Protein AF-A0A812SHK9-F1 (afdb_monomer_lite)

Structure (mmCIF, N/CA/C/O backbone):
data_AF-A0A812SHK9-F1
#
_entry.id   AF-A0A812SHK9-F1
#
loop_
_atom_site.group_PDB
_atom_site.id
_atom_site.type_symbol
_atom_site.label_atom_id
_atom_site.label_alt_id
_atom_site.label_comp_id
_atom_site.label_asym_id
_atom_site.label_entity_id
_atom_site.label_seq_id
_atom_site.pdbx_PDB_ins_code
_atom_site.Cartn_x
_atom_site.Cartn_y
_atom_site.Cartn_z
_atom_site.occupancy
_atom_site.B_iso_or_equiv
_atom_site.auth_seq_id
_atom_site.auth_comp_id
_atom_site.auth_asym_id
_atom_site.auth_atom_id
_atom_site.pdbx_PDB_model_num
ATOM 1 N N . MET A 1 1 ? 2.009 29.583 -16.096 1.00 33.50 1 MET A N 1
ATOM 2 C CA . MET A 1 1 ? 0.693 29.865 -15.486 1.00 33.50 1 MET A CA 1
ATOM 3 C C . MET A 1 1 ? 0.575 28.995 -14.250 1.00 33.50 1 MET A C 1
ATOM 5 O O . MET A 1 1 ? 0.640 27.781 -14.384 1.00 33.50 1 MET A O 1
ATOM 9 N N . ALA A 1 2 ? 0.535 29.599 -13.063 1.00 32.88 2 ALA A N 1
ATOM 10 C CA . ALA A 1 2 ? 0.357 28.865 -11.816 1.00 32.88 2 ALA A CA 1
ATOM 11 C C . ALA A 1 2 ? -1.102 28.411 -11.731 1.00 32.88 2 ALA A C 1
ATOM 13 O O . ALA A 1 2 ? -2.012 29.239 -11.747 1.00 32.88 2 ALA A O 1
ATOM 14 N N . VAL A 1 3 ? -1.324 27.101 -11.703 1.00 34.81 3 VAL A N 1
ATOM 15 C CA . VAL A 1 3 ? -2.646 26.544 -11.429 1.00 34.81 3 VAL A CA 1
ATOM 16 C C . VAL A 1 3 ? -2.820 26.643 -9.917 1.00 34.81 3 VAL A C 1
ATOM 18 O O . VAL A 1 3 ? -2.155 25.926 -9.174 1.00 34.81 3 VAL A O 1
ATOM 21 N N . ASN A 1 4 ? -3.634 27.592 -9.454 1.00 34.94 4 ASN A N 1
ATOM 22 C CA . ASN A 1 4 ? -4.005 27.669 -8.044 1.00 34.94 4 ASN A CA 1
ATOM 23 C C . ASN A 1 4 ? -4.746 26.377 -7.689 1.00 34.94 4 ASN A C 1
ATOM 25 O O . ASN A 1 4 ? -5.854 26.143 -8.173 1.00 34.94 4 ASN A O 1
ATOM 29 N N . ALA A 1 5 ? -4.112 25.528 -6.880 1.00 39.28 5 ALA A N 1
ATOM 30 C CA . ALA A 1 5 ? -4.755 24.349 -6.329 1.00 39.28 5 ALA A CA 1
ATOM 31 C C . ALA A 1 5 ? -5.960 24.806 -5.488 1.00 39.28 5 ALA A C 1
ATOM 33 O O . ALA A 1 5 ? -5.789 25.672 -4.622 1.00 39.28 5 ALA A O 1
ATOM 34 N N . PRO A 1 6 ? -7.170 24.268 -5.714 1.00 39.03 6 PRO A N 1
ATOM 35 C CA . PRO A 1 6 ? -8.284 24.525 -4.820 1.00 39.03 6 PRO A CA 1
ATOM 36 C C . PRO A 1 6 ? -7.893 23.999 -3.438 1.00 39.03 6 PRO A C 1
ATOM 38 O O . PRO A 1 6 ? -7.514 22.835 -3.305 1.00 39.03 6 PRO A O 1
ATOM 41 N N . THR A 1 7 ? -7.975 24.836 -2.406 1.00 41.84 7 THR A N 1
ATOM 42 C CA . THR A 1 7 ? -7.932 24.378 -1.015 1.00 41.84 7 THR A CA 1
ATOM 43 C C . THR A 1 7 ? -9.167 23.520 -0.776 1.00 41.84 7 THR A C 1
ATOM 45 O O . THR A 1 7 ? -10.251 24.037 -0.508 1.00 41.84 7 THR A O 1
ATOM 48 N N . ALA A 1 8 ? -9.016 22.211 -0.972 1.00 43.47 8 ALA A N 1
ATOM 49 C CA . ALA A 1 8 ? -10.062 21.243 -0.704 1.00 43.47 8 ALA A CA 1
ATOM 50 C C . ALA A 1 8 ? -10.384 21.238 0.805 1.00 43.47 8 ALA A C 1
ATOM 52 O O . ALA A 1 8 ? -9.467 21.371 1.620 1.00 43.47 8 ALA A O 1
ATOM 53 N N . PRO A 1 9 ? -11.662 21.095 1.199 1.00 39.94 9 PRO A N 1
ATOM 54 C CA . PRO A 1 9 ? -12.036 20.976 2.604 1.00 39.94 9 PRO A CA 1
ATOM 55 C C . PRO A 1 9 ? -11.353 19.757 3.239 1.00 39.94 9 PRO A C 1
ATOM 57 O O . PRO A 1 9 ? -11.133 18.759 2.553 1.00 39.94 9 PRO A O 1
ATOM 60 N N . ASN A 1 10 ? -11.106 19.812 4.553 1.00 46.59 10 ASN A N 1
ATOM 61 C CA . ASN A 1 10 ? -10.620 18.720 5.419 1.00 46.59 10 ASN A CA 1
ATOM 62 C C . ASN A 1 10 ? -11.612 17.530 5.521 1.00 46.59 10 ASN A C 1
ATOM 64 O O . ASN A 1 10 ? -11.881 17.026 6.611 1.00 46.59 10 ASN A O 1
ATOM 68 N N . ALA A 1 11 ? -12.231 17.111 4.417 1.00 45.75 11 ALA A N 1
ATOM 69 C CA . ALA A 1 11 ? -13.031 15.898 4.373 1.00 45.75 11 ALA A CA 1
ATOM 70 C C . ALA A 1 11 ? -12.115 14.681 4.606 1.00 45.75 11 ALA A C 1
ATOM 72 O O . ALA A 1 11 ? -10.962 14.703 4.164 1.00 45.75 11 ALA A O 1
ATOM 73 N N . PRO A 1 12 ? -12.601 13.618 5.274 1.00 54.03 12 PRO A N 1
ATOM 74 C CA . PRO A 1 12 ? -11.851 12.375 5.391 1.00 54.03 12 PRO A CA 1
ATOM 75 C C . PRO A 1 12 ? -11.400 11.913 4.005 1.00 54.03 12 PRO A C 1
ATOM 77 O O . PRO A 1 12 ? -12.207 11.842 3.079 1.00 54.03 12 PRO A O 1
ATOM 80 N N . VAL A 1 13 ? -10.109 11.612 3.864 1.00 69.25 13 VAL A N 1
ATOM 81 C CA . VAL A 1 13 ? -9.536 11.125 2.602 1.00 69.25 13 VAL A CA 1
ATOM 82 C C . VAL A 1 13 ? -10.246 9.844 2.158 1.00 69.25 13 VAL A C 1
ATOM 84 O O . VAL A 1 13 ? -10.622 9.707 0.995 1.00 69.25 13 VAL A O 1
ATOM 87 N N . PHE A 1 14 ? -10.490 8.946 3.113 1.00 75.38 14 PHE A N 1
ATOM 88 C CA . PHE A 1 14 ? -11.236 7.711 2.930 1.00 75.38 14 PHE A CA 1
ATOM 89 C C . PHE A 1 14 ? -12.456 7.705 3.851 1.00 75.38 14 PHE A C 1
ATOM 91 O O . PHE A 1 14 ? -12.348 7.978 5.050 1.00 75.38 14 PHE A O 1
ATOM 98 N N . LEU A 1 15 ? -13.619 7.380 3.284 1.00 84.06 15 LEU A N 1
ATOM 99 C CA . LEU A 1 15 ? -14.813 7.049 4.060 1.00 84.06 15 LEU A CA 1
ATOM 100 C C . LEU A 1 15 ? -14.613 5.704 4.760 1.00 84.06 15 LEU A C 1
ATOM 102 O O . LEU A 1 15 ? -13.869 4.858 4.275 1.00 84.06 15 LEU A O 1
ATOM 106 N N . ASP A 1 16 ? -15.324 5.466 5.860 1.00 89.19 16 ASP A N 1
ATOM 107 C CA . ASP A 1 16 ? -15.221 4.202 6.600 1.00 89.19 16 ASP A CA 1
ATOM 108 C C . ASP A 1 16 ? -15.556 2.984 5.728 1.00 89.19 16 ASP A C 1
ATOM 110 O O . ASP A 1 16 ? -14.915 1.950 5.878 1.00 89.19 16 ASP A O 1
ATOM 114 N N . SER A 1 17 ? -16.491 3.115 4.782 1.00 87.56 17 SER A N 1
ATOM 115 C CA . SER A 1 17 ? -16.791 2.076 3.789 1.00 87.56 17 SER A CA 1
ATOM 116 C C . SER A 1 17 ? -15.615 1.804 2.848 1.00 87.56 17 SER A C 1
ATOM 118 O O . SER A 1 17 ? -15.271 0.649 2.639 1.00 87.56 17 SER A O 1
ATOM 120 N N . ALA A 1 18 ? -14.953 2.851 2.350 1.00 84.44 18 ALA A N 1
ATOM 121 C CA . ALA A 1 18 ? -13.781 2.721 1.483 1.00 84.44 18 ALA A CA 1
ATOM 122 C C . ALA A 1 18 ? -12.562 2.164 2.239 1.00 84.44 18 ALA A C 1
ATOM 124 O O . ALA A 1 18 ? -11.769 1.411 1.685 1.00 84.44 18 ALA A O 1
ATOM 125 N N . ILE A 1 19 ? -12.410 2.507 3.525 1.00 89.88 19 ILE A N 1
ATOM 126 C CA . ILE A 1 19 ? -11.400 1.885 4.391 1.00 89.88 19 ILE A CA 1
ATOM 127 C C . ILE A 1 19 ? -11.721 0.404 4.575 1.00 89.88 19 ILE A C 1
ATOM 129 O O . ILE A 1 19 ? -10.813 -0.417 4.506 1.00 89.88 19 ILE A O 1
ATOM 133 N N . PHE A 1 20 ? -12.986 0.069 4.845 1.00 92.75 20 PHE A N 1
ATOM 134 C CA . PHE A 1 20 ? -13.409 -1.310 5.050 1.00 92.75 20 PHE A CA 1
ATOM 135 C C . PHE A 1 20 ? -13.113 -2.168 3.825 1.00 92.75 20 PHE A C 1
ATOM 137 O O . PHE A 1 20 ? -12.327 -3.097 3.954 1.00 92.75 20 PHE A O 1
ATOM 144 N N . GLU A 1 21 ? -13.677 -1.812 2.671 1.00 88.75 21 GLU A N 1
ATOM 145 C CA . GLU A 1 21 ? -13.541 -2.565 1.421 1.00 88.75 21 GLU A CA 1
ATOM 146 C C . GLU A 1 21 ? -12.053 -2.756 1.058 1.00 88.75 21 GLU A C 1
ATOM 148 O O . GLU A 1 21 ? -11.587 -3.873 0.827 1.00 88.75 21 GLU A O 1
ATOM 153 N N . ARG A 1 22 ? -11.241 -1.695 1.162 1.00 89.81 22 ARG A N 1
ATOM 154 C CA . ARG A 1 22 ? -9.824 -1.789 0.801 1.00 89.81 22 ARG A CA 1
ATOM 155 C C . ARG A 1 22 ? -9.038 -2.688 1.748 1.00 89.81 22 ARG A C 1
ATOM 157 O O . ARG A 1 22 ? -8.195 -3.476 1.319 1.00 89.81 22 ARG A O 1
ATOM 164 N N . LEU A 1 23 ? -9.257 -2.533 3.051 1.00 93.88 23 LEU A N 1
ATOM 165 C CA . LEU A 1 23 ? -8.499 -3.261 4.062 1.00 93.88 23 LEU A CA 1
ATOM 166 C C . LEU A 1 23 ? -8.989 -4.698 4.250 1.00 93.88 23 LEU A C 1
ATOM 168 O O . LEU A 1 23 ? -8.163 -5.544 4.589 1.00 93.88 23 LEU A O 1
ATOM 172 N N . GLU A 1 24 ? -10.277 -4.992 4.048 1.00 94.00 24 GLU A N 1
ATOM 173 C CA . GLU A 1 24 ? -10.759 -6.377 4.036 1.00 94.00 24 GLU A CA 1
ATOM 174 C C . GLU A 1 24 ? -10.119 -7.137 2.883 1.00 94.00 24 GLU A C 1
ATOM 176 O O . GLU A 1 24 ? -9.564 -8.214 3.098 1.00 94.00 24 GLU A O 1
ATOM 181 N N . HIS A 1 25 ? -10.068 -6.525 1.698 1.00 90.06 25 HIS A N 1
ATOM 182 C CA . HIS A 1 25 ? -9.505 -7.171 0.531 1.00 90.06 25 HIS A CA 1
ATOM 183 C C . HIS A 1 25 ? -7.997 -7.411 0.723 1.00 90.06 25 HIS A C 1
ATOM 185 O O . HIS A 1 25 ? -7.491 -8.525 0.540 1.00 90.06 25 HIS A O 1
ATOM 191 N N . PHE A 1 26 ? -7.269 -6.406 1.215 1.00 93.50 26 PHE A N 1
ATOM 192 C CA . PHE A 1 26 ? -5.860 -6.578 1.557 1.00 93.50 26 PHE A CA 1
ATOM 193 C C . PHE A 1 26 ? -5.623 -7.624 2.645 1.00 93.50 26 PHE A C 1
ATOM 195 O O . PHE A 1 26 ? -4.638 -8.352 2.571 1.00 93.50 26 PHE A O 1
ATOM 202 N N . LYS A 1 27 ? -6.485 -7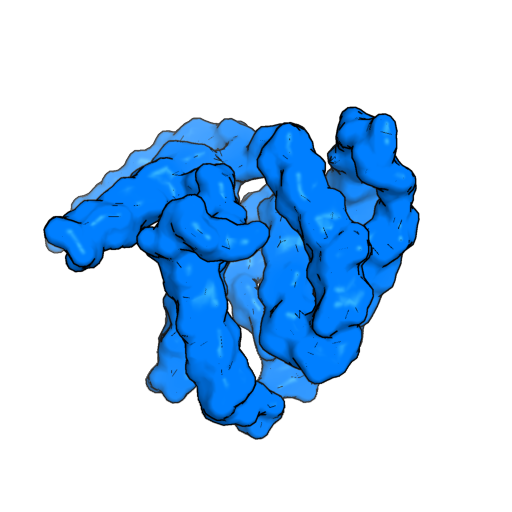.718 3.656 1.00 95.06 27 LYS A N 1
ATOM 203 C CA . LYS A 1 27 ? -6.335 -8.696 4.735 1.00 95.06 27 LYS A CA 1
ATOM 204 C C . LYS A 1 27 ? -6.604 -10.121 4.256 1.00 95.06 27 LYS A C 1
ATOM 206 O O . LYS A 1 27 ? -5.792 -11.005 4.528 1.00 95.06 27 LYS A O 1
ATOM 211 N N . ASP A 1 28 ? -7.745 -10.335 3.611 1.00 91.94 28 ASP A N 1
ATOM 212 C CA . ASP A 1 28 ? -8.296 -11.668 3.371 1.00 91.94 28 ASP A CA 1
ATOM 213 C C . ASP A 1 28 ? -7.723 -12.302 2.092 1.00 91.94 28 ASP A C 1
ATOM 215 O O . ASP A 1 28 ? -7.593 -13.524 2.022 1.00 91.94 28 ASP A O 1
ATOM 219 N N . VAL A 1 29 ? -7.302 -11.485 1.118 1.00 89.50 29 VAL A N 1
ATOM 220 C CA . VAL A 1 29 ? -6.716 -11.948 -0.154 1.00 89.50 29 VAL A CA 1
ATOM 221 C C . VAL A 1 29 ? -5.285 -11.446 -0.326 1.00 89.50 29 VAL A C 1
ATOM 223 O O . VAL A 1 29 ? -4.378 -12.243 -0.570 1.00 89.50 29 VAL A O 1
ATOM 226 N N . GLY A 1 30 ? -5.056 -10.140 -0.157 1.00 86.44 30 GLY A N 1
ATOM 227 C CA . GLY A 1 30 ? -3.777 -9.502 -0.477 1.00 86.44 30 GLY A CA 1
ATOM 228 C C . GLY A 1 30 ? -2.591 -10.050 0.322 1.00 86.44 30 GLY A C 1
ATOM 229 O O . GLY A 1 30 ? -1.609 -10.514 -0.258 1.00 86.44 30 GLY A O 1
ATOM 230 N N . VAL A 1 31 ? -2.665 -10.038 1.655 1.00 90.56 31 VAL A N 1
ATOM 231 C CA . VAL A 1 31 ? -1.598 -10.523 2.546 1.00 90.56 31 VAL A CA 1
ATOM 232 C C . VAL A 1 31 ? -1.267 -11.998 2.270 1.00 90.56 31 VAL A C 1
ATOM 234 O O . VAL A 1 31 ? -0.084 -12.293 2.087 1.00 90.56 31 VAL A O 1
ATOM 237 N N . PRO A 1 32 ? -2.244 -12.928 2.182 1.00 91.06 32 PRO A N 1
ATOM 238 C CA . PRO A 1 32 ? -1.965 -14.309 1.788 1.00 91.06 32 PRO A CA 1
ATOM 239 C C . PRO A 1 32 ? -1.334 -14.447 0.395 1.00 91.06 32 PRO A C 1
ATOM 241 O O . PRO A 1 32 ? -0.391 -15.222 0.229 1.00 91.06 32 PRO A O 1
ATOM 244 N N . ALA A 1 33 ? -1.826 -13.701 -0.598 1.00 87.56 33 ALA A N 1
ATOM 245 C CA . ALA A 1 33 ? -1.398 -13.831 -1.992 1.00 87.56 33 ALA A CA 1
ATOM 246 C C . ALA A 1 33 ? -0.016 -13.219 -2.271 1.00 87.56 33 ALA A C 1
ATOM 248 O O . ALA A 1 33 ? 0.679 -13.651 -3.189 1.00 87.56 33 ALA A O 1
ATOM 249 N N . THR A 1 34 ? 0.407 -12.232 -1.477 1.00 87.56 34 THR A N 1
ATOM 250 C CA . THR A 1 34 ? 1.623 -11.449 -1.744 1.00 87.56 34 THR A CA 1
ATOM 251 C C . THR A 1 34 ? 2.817 -11.848 -0.883 1.00 87.56 34 THR A C 1
ATOM 253 O O . THR A 1 34 ? 3.850 -11.194 -0.939 1.00 87.56 34 THR A O 1
ATOM 256 N N . LEU A 1 35 ? 2.763 -12.949 -0.122 1.00 85.00 35 LEU A N 1
ATOM 257 C CA . LEU A 1 35 ? 3.853 -13.326 0.794 1.00 85.00 35 LEU A CA 1
ATOM 258 C C . LEU A 1 35 ? 5.250 -13.341 0.141 1.00 85.00 35 LEU A C 1
ATOM 260 O O . LEU A 1 35 ? 6.211 -12.951 0.800 1.00 85.00 35 LEU A O 1
ATOM 264 N N . GLN A 1 36 ? 5.347 -13.728 -1.135 1.00 85.94 36 GLN A N 1
ATOM 265 C CA . GLN A 1 36 ? 6.593 -13.758 -1.921 1.00 85.94 36 GLN A CA 1
ATOM 266 C C . GLN A 1 36 ? 6.675 -12.663 -3.003 1.00 85.94 36 GLN A C 1
ATOM 268 O O . GLN A 1 36 ? 7.628 -12.630 -3.778 1.00 85.94 36 GLN A O 1
ATOM 273 N N . ASP A 1 37 ? 5.685 -11.773 -3.076 1.00 88.62 37 ASP A N 1
ATOM 274 C CA . ASP A 1 37 ? 5.623 -10.674 -4.039 1.00 88.62 37 ASP A CA 1
ATOM 275 C C . ASP A 1 37 ? 6.049 -9.364 -3.367 1.00 88.62 37 ASP A C 1
ATOM 277 O O . ASP A 1 37 ? 5.254 -8.693 -2.714 1.00 88.62 37 ASP A O 1
ATOM 281 N N . LEU A 1 38 ? 7.318 -8.981 -3.523 1.00 88.50 38 LEU A N 1
ATOM 282 C CA . LEU A 1 38 ? 7.848 -7.763 -2.903 1.00 88.50 38 LEU A CA 1
ATOM 283 C C . LEU A 1 38 ? 7.087 -6.495 -3.329 1.00 88.50 38 LEU A C 1
ATOM 285 O O . LEU A 1 38 ? 6.911 -5.595 -2.506 1.00 88.50 38 LEU A O 1
ATOM 289 N N . ILE A 1 39 ? 6.602 -6.437 -4.573 1.00 90.25 39 ILE A N 1
ATOM 290 C CA . ILE A 1 39 ? 5.865 -5.283 -5.105 1.00 90.25 39 ILE A CA 1
ATOM 291 C C . ILE A 1 39 ? 4.467 -5.226 -4.487 1.00 90.25 39 ILE A C 1
ATOM 293 O O . ILE A 1 39 ? 4.056 -4.188 -3.957 1.00 90.25 39 ILE A O 1
ATOM 297 N N . GLY A 1 40 ? 3.752 -6.353 -4.503 1.00 90.81 40 GLY A N 1
ATOM 298 C CA . GLY A 1 40 ? 2.441 -6.479 -3.869 1.00 90.81 40 GLY A CA 1
ATOM 299 C C . GLY A 1 40 ? 2.491 -6.135 -2.380 1.00 90.81 40 GLY A C 1
ATOM 300 O O . GLY A 1 40 ? 1.683 -5.349 -1.893 1.00 90.81 40 GLY A O 1
ATOM 301 N N . ARG A 1 41 ? 3.507 -6.618 -1.659 1.00 92.56 41 ARG A N 1
ATOM 302 C CA . ARG A 1 41 ? 3.694 -6.313 -0.232 1.00 92.56 41 ARG A CA 1
ATOM 303 C C . ARG A 1 41 ? 3.889 -4.820 0.033 1.00 92.56 41 ARG A C 1
ATOM 305 O O . ARG A 1 41 ? 3.250 -4.277 0.933 1.00 92.56 41 ARG A O 1
ATOM 312 N N . ALA A 1 42 ? 4.759 -4.159 -0.733 1.00 91.19 42 ALA A N 1
ATOM 313 C CA . ALA A 1 42 ? 5.038 -2.734 -0.565 1.00 91.19 42 ALA A CA 1
ATOM 314 C C . ALA A 1 42 ? 3.797 -1.870 -0.842 1.00 91.19 42 ALA A C 1
ATOM 316 O O . ALA A 1 42 ? 3.490 -0.958 -0.073 1.00 91.19 42 ALA A O 1
ATOM 317 N N . THR A 1 43 ? 3.055 -2.188 -1.905 1.00 90.81 43 THR A N 1
ATOM 318 C CA . THR A 1 43 ? 1.843 -1.446 -2.285 1.00 90.81 43 THR A CA 1
ATOM 319 C C . THR A 1 43 ? 0.670 -1.687 -1.338 1.00 90.81 43 THR A C 1
ATOM 321 O O . THR A 1 43 ? -0.044 -0.737 -1.013 1.00 90.81 43 THR A O 1
ATOM 324 N N . ILE A 1 44 ? 0.507 -2.906 -0.811 1.00 93.69 44 ILE A N 1
ATOM 325 C CA . ILE A 1 44 ? -0.459 -3.177 0.263 1.00 93.69 44 ILE A CA 1
ATOM 326 C C . ILE A 1 44 ? -0.091 -2.376 1.512 1.00 93.69 44 ILE A C 1
ATOM 328 O O . ILE A 1 44 ? -0.955 -1.700 2.062 1.00 93.69 44 ILE A O 1
ATOM 332 N N . ALA A 1 45 ? 1.175 -2.392 1.942 1.00 93.75 45 ALA A N 1
ATOM 333 C CA . ALA A 1 45 ? 1.596 -1.657 3.133 1.00 93.75 45 ALA A CA 1
ATOM 334 C C . ALA A 1 45 ? 1.353 -0.141 3.002 1.00 93.75 45 ALA A C 1
ATOM 336 O O . ALA A 1 45 ? 0.766 0.466 3.902 1.00 93.75 45 ALA A O 1
ATOM 337 N N . ASP A 1 46 ? 1.726 0.465 1.869 1.00 90.81 46 ASP A N 1
ATOM 338 C CA . ASP A 1 46 ? 1.465 1.887 1.625 1.00 90.81 46 ASP A CA 1
ATOM 339 C C . ASP A 1 46 ? -0.036 2.195 1.572 1.00 90.81 46 ASP A C 1
ATOM 341 O O . ASP A 1 46 ? -0.510 3.095 2.271 1.00 90.81 46 ASP A O 1
ATOM 345 N N . GLY A 1 47 ? -0.806 1.407 0.813 1.00 90.44 47 GLY A N 1
ATOM 346 C CA . GLY A 1 47 ? -2.252 1.576 0.698 1.00 90.44 47 GLY A CA 1
ATOM 347 C C . GLY A 1 47 ? -2.963 1.436 2.046 1.00 90.44 47 GLY A C 1
ATOM 348 O O . GLY A 1 47 ? -3.826 2.249 2.374 1.00 90.44 47 GLY A O 1
ATOM 349 N N . THR A 1 48 ? -2.560 0.459 2.864 1.00 93.50 48 THR A N 1
ATOM 350 C CA . THR A 1 48 ? -3.058 0.275 4.232 1.00 93.50 48 THR A CA 1
ATOM 351 C C . THR A 1 48 ? -2.809 1.509 5.083 1.00 93.50 48 THR A C 1
ATOM 353 O O . THR A 1 48 ? -3.720 1.991 5.756 1.00 93.50 48 THR A O 1
ATOM 356 N N . CYS A 1 49 ? -1.593 2.047 5.047 1.00 92.25 49 CYS A N 1
ATOM 357 C CA . CYS A 1 49 ? -1.238 3.184 5.878 1.00 92.25 49 CYS A CA 1
ATOM 358 C C . CYS A 1 49 ? -1.914 4.473 5.427 1.00 92.25 49 CYS A C 1
ATOM 360 O O . CYS A 1 49 ? -2.463 5.193 6.259 1.00 92.25 49 CYS A O 1
ATOM 362 N N . ARG A 1 50 ? -1.985 4.729 4.120 1.00 87.62 50 ARG A N 1
ATOM 363 C CA . ARG A 1 50 ? -2.704 5.887 3.574 1.00 87.62 50 ARG A CA 1
ATOM 364 C C . ARG A 1 50 ? -4.214 5.827 3.809 1.00 87.62 50 ARG A C 1
ATOM 366 O O . ARG A 1 50 ? -4.840 6.880 3.888 1.00 87.62 50 ARG A O 1
ATOM 373 N N . ALA A 1 51 ? -4.792 4.635 3.971 1.00 88.62 51 ALA A N 1
ATOM 374 C CA . ALA A 1 51 ? -6.210 4.482 4.296 1.00 88.62 51 ALA A CA 1
ATOM 375 C C . ALA A 1 51 ? -6.562 4.947 5.723 1.00 88.62 51 ALA A C 1
ATOM 377 O O . ALA A 1 51 ? -7.681 5.396 5.967 1.00 88.62 51 ALA A O 1
ATOM 378 N N . VAL A 1 52 ? -5.630 4.842 6.678 1.00 90.25 52 VAL A N 1
ATOM 379 C CA . VAL A 1 52 ? -5.913 5.035 8.118 1.00 90.25 52 VAL A CA 1
ATOM 380 C C . VAL A 1 52 ? -5.128 6.163 8.779 1.00 90.25 52 VAL A C 1
ATOM 382 O O . VAL A 1 52 ? -5.476 6.584 9.882 1.00 90.25 52 VAL A O 1
ATOM 385 N N . VAL A 1 53 ? -4.091 6.673 8.119 1.00 87.94 53 VAL A N 1
ATOM 386 C CA . VAL A 1 53 ? -3.255 7.775 8.595 1.00 87.94 53 VAL A CA 1
ATOM 387 C C . VAL A 1 53 ? -3.601 9.040 7.8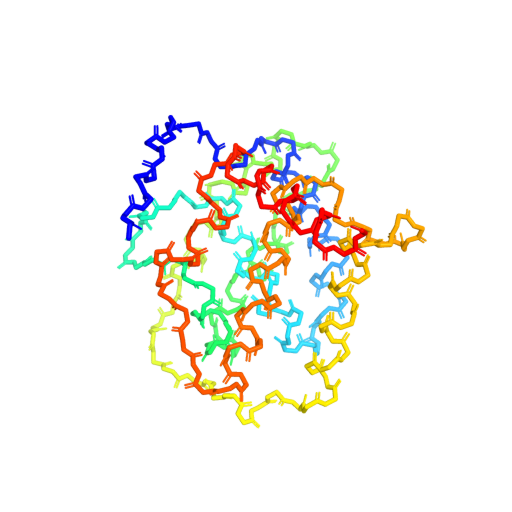19 1.00 87.94 53 VAL A C 1
ATOM 389 O O . VAL A 1 53 ? -3.615 9.056 6.591 1.00 87.94 53 VAL A O 1
ATOM 392 N N . SER A 1 54 ? -3.859 10.131 8.539 1.00 79.88 54 SER A N 1
ATOM 393 C CA . SER A 1 54 ? -4.143 11.419 7.900 1.00 79.88 54 SER A CA 1
ATOM 394 C C . SER A 1 54 ? -2.882 11.990 7.231 1.00 79.88 54 SER A C 1
ATOM 396 O O . SER A 1 54 ? -1.798 11.902 7.820 1.00 79.88 54 SER A O 1
ATOM 398 N N . PRO A 1 55 ? -2.985 12.621 6.048 1.00 75.00 55 PRO A N 1
ATOM 399 C CA . PRO A 1 55 ? -1.844 13.263 5.401 1.00 75.00 55 PRO A CA 1
ATOM 400 C C . PRO A 1 55 ? -1.128 14.251 6.333 1.00 75.00 55 PRO A C 1
ATOM 402 O O . PRO A 1 55 ? -1.767 15.052 7.012 1.00 75.00 55 PRO A O 1
ATOM 405 N N . GLY A 1 56 ? 0.204 14.182 6.382 1.00 74.50 56 GLY A N 1
ATOM 406 C CA . GLY A 1 56 ? 1.031 15.044 7.237 1.00 74.50 56 GLY A CA 1
ATOM 407 C C . GLY A 1 56 ? 1.008 14.704 8.733 1.00 74.50 56 GLY A C 1
ATOM 408 O O . GLY A 1 56 ? 1.664 15.395 9.508 1.00 74.50 56 GLY A O 1
ATOM 409 N N . SER A 1 57 ? 0.286 13.658 9.149 1.00 77.75 57 SER A N 1
ATOM 410 C CA . SER A 1 57 ? 0.341 13.157 10.524 1.00 77.75 57 SER A CA 1
ATOM 411 C C . SER A 1 57 ? 1.485 12.160 10.725 1.00 77.75 57 SER A C 1
ATOM 413 O O . SER A 1 57 ? 1.922 11.498 9.785 1.00 77.75 57 SER A O 1
ATOM 415 N N . GLY A 1 58 ? 1.949 12.050 11.972 1.00 82.12 58 GLY A N 1
ATOM 416 C CA . GLY A 1 58 ? 3.018 11.137 12.368 1.00 82.12 58 GLY A CA 1
ATOM 417 C C . GLY A 1 58 ? 4.432 11.723 12.279 1.00 82.12 58 GLY A C 1
ATOM 418 O O . GLY A 1 58 ? 4.613 12.893 11.946 1.00 82.12 58 GLY A O 1
ATOM 419 N N . PRO A 1 59 ? 5.449 10.922 12.632 1.00 83.00 59 PRO A N 1
ATOM 420 C CA . PRO A 1 59 ? 6.847 11.354 12.686 1.00 83.00 59 PRO A CA 1
ATOM 421 C C . PRO A 1 59 ? 7.482 11.614 11.310 1.00 83.00 59 PRO A C 1
ATOM 423 O O . PRO A 1 59 ? 8.531 12.251 11.235 1.00 83.00 59 PRO A O 1
ATOM 426 N N . PHE A 1 60 ? 6.880 11.121 10.227 1.00 78.69 60 PHE A N 1
ATOM 427 C CA . PHE A 1 60 ? 7.308 11.355 8.846 1.00 78.69 60 PHE A CA 1
ATOM 428 C C . PHE A 1 60 ? 6.125 11.174 7.889 1.00 78.69 60 PHE A C 1
ATOM 430 O O . PHE A 1 60 ? 5.127 10.542 8.228 1.00 78.69 60 PHE A O 1
ATOM 437 N N . GLY A 1 61 ? 6.226 11.756 6.693 1.00 75.56 61 GLY A N 1
ATOM 438 C CA . GLY A 1 61 ? 5.171 11.672 5.685 1.00 75.56 61 GLY A CA 1
ATOM 439 C C . GLY A 1 61 ? 5.134 10.313 4.989 1.00 75.56 61 GLY A C 1
ATOM 440 O O . GLY A 1 61 ? 6.176 9.772 4.646 1.00 75.56 61 GLY A O 1
ATOM 441 N N . LEU A 1 62 ? 3.928 9.803 4.732 1.00 79.88 62 LEU A N 1
ATOM 442 C CA . LEU A 1 62 ? 3.708 8.604 3.921 1.00 79.88 62 LEU A CA 1
ATOM 443 C C . LEU A 1 62 ? 3.713 8.984 2.432 1.00 79.88 62 LEU A C 1
ATOM 445 O O . LEU A 1 62 ? 2.683 9.345 1.861 1.00 79.88 62 LEU A O 1
ATOM 449 N N . ASP A 1 63 ? 4.884 8.962 1.800 1.00 73.25 63 ASP A N 1
ATOM 450 C CA . ASP A 1 63 ? 5.100 9.453 0.432 1.00 73.25 63 ASP A CA 1
ATOM 451 C C . ASP A 1 63 ? 5.043 8.364 -0.656 1.00 73.25 63 ASP A C 1
ATOM 453 O O . ASP A 1 63 ? 5.302 8.660 -1.817 1.00 73.25 63 ASP A O 1
ATOM 457 N N . GLY A 1 64 ? 4.673 7.127 -0.311 1.00 77.00 64 GLY A N 1
ATOM 458 C CA . GLY A 1 64 ? 4.637 5.985 -1.233 1.00 77.00 64 GLY A CA 1
ATOM 459 C C . GLY A 1 64 ? 5.998 5.315 -1.419 1.00 77.00 64 GLY A C 1
ATOM 460 O O . GLY A 1 64 ? 6.082 4.088 -1.466 1.00 77.00 64 GLY A O 1
ATOM 461 N N . TYR A 1 65 ? 7.075 6.101 -1.428 1.00 82.06 65 TYR A N 1
ATOM 462 C CA . TYR A 1 65 ? 8.436 5.603 -1.606 1.00 82.06 65 TYR A CA 1
ATOM 463 C C . TYR A 1 65 ? 8.972 4.893 -0.364 1.00 82.06 65 TYR A C 1
ATOM 465 O O . TYR A 1 65 ? 9.753 3.955 -0.494 1.00 82.06 65 TYR A O 1
ATOM 473 N N . ASP A 1 66 ? 8.533 5.287 0.835 1.00 82.81 66 ASP A N 1
ATOM 474 C CA . ASP A 1 66 ? 9.011 4.665 2.073 1.00 82.81 66 ASP A CA 1
ATOM 475 C C . ASP A 1 66 ? 8.812 3.134 2.068 1.00 82.81 66 ASP A C 1
ATOM 477 O O . ASP A 1 66 ? 9.771 2.406 2.286 1.00 82.81 66 ASP A O 1
ATOM 481 N N . TYR A 1 67 ? 7.630 2.598 1.753 1.00 88.06 67 TYR A N 1
ATOM 482 C CA . TYR A 1 67 ? 7.439 1.133 1.716 1.00 88.06 67 TYR A CA 1
ATOM 483 C C . TYR A 1 67 ? 8.041 0.475 0.479 1.00 88.06 67 TYR A C 1
ATOM 485 O O . TYR A 1 67 ? 8.482 -0.673 0.538 1.00 88.06 67 TYR A O 1
ATOM 493 N N . TRP A 1 68 ? 8.087 1.217 -0.625 1.00 86.94 68 TRP A N 1
ATOM 494 C CA . TRP A 1 68 ? 8.694 0.780 -1.873 1.00 86.94 68 TRP A CA 1
ATOM 495 C C . TRP A 1 68 ? 10.212 0.553 -1.742 1.00 86.94 68 TRP A C 1
ATOM 497 O O . TRP A 1 68 ? 10.722 -0.421 -2.294 1.00 86.94 68 TRP A O 1
ATOM 507 N N . HIS A 1 69 ? 10.918 1.376 -0.954 1.00 84.69 69 HIS A N 1
ATOM 508 C CA . HIS A 1 69 ? 12.376 1.311 -0.732 1.00 84.69 69 HIS A CA 1
ATOM 509 C C . HIS A 1 69 ? 12.800 0.706 0.623 1.00 84.69 69 HIS A C 1
ATOM 511 O O . HIS A 1 69 ? 13.990 0.593 0.913 1.00 84.69 69 HIS A O 1
ATOM 517 N N . HIS A 1 70 ? 11.860 0.286 1.475 1.00 81.44 70 HIS A N 1
ATOM 518 C CA . HIS A 1 70 ? 12.170 -0.245 2.815 1.00 81.44 70 HIS A CA 1
ATOM 519 C C . HIS A 1 70 ? 11.389 -1.531 3.141 1.00 81.44 70 HIS A C 1
ATOM 521 O O . HIS A 1 70 ? 10.741 -1.673 4.183 1.00 81.44 70 HIS A O 1
ATOM 527 N N . ASN A 1 71 ? 11.459 -2.485 2.218 1.00 80.62 71 ASN A N 1
ATOM 528 C CA . ASN A 1 71 ? 10.939 -3.848 2.337 1.00 80.62 71 ASN A CA 1
ATOM 529 C C . ASN A 1 71 ? 12.126 -4.794 2.667 1.00 80.62 71 ASN A C 1
ATOM 531 O O . ASN A 1 71 ? 13.163 -4.658 2.021 1.00 80.62 71 ASN A O 1
ATOM 535 N N . PRO A 1 72 ? 12.058 -5.724 3.645 1.00 85.12 72 PRO A N 1
ATOM 536 C CA . PRO A 1 72 ? 10.854 -6.198 4.323 1.00 85.12 72 PRO A CA 1
ATOM 537 C C . PRO A 1 72 ? 10.521 -5.538 5.656 1.00 85.12 72 PRO A C 1
ATOM 539 O O . PRO A 1 72 ? 9.350 -5.496 5.993 1.00 85.12 72 PRO A O 1
ATOM 542 N N . GLU A 1 73 ? 11.470 -4.981 6.408 1.00 85.25 73 GLU A N 1
ATOM 543 C CA . GLU A 1 73 ? 11.243 -4.664 7.832 1.00 85.25 73 GLU A CA 1
ATOM 544 C C . GLU A 1 73 ? 9.996 -3.798 8.103 1.00 85.25 73 GLU A C 1
ATOM 546 O O . GLU A 1 73 ? 9.155 -4.150 8.935 1.00 85.25 73 GLU A O 1
ATOM 551 N N . ARG A 1 74 ? 9.839 -2.679 7.383 1.00 88.12 74 ARG A N 1
ATOM 552 C CA . ARG A 1 74 ? 8.694 -1.773 7.582 1.00 88.12 74 ARG A CA 1
ATOM 553 C C . ARG A 1 74 ? 7.402 -2.355 7.026 1.00 88.12 74 ARG A C 1
ATOM 555 O O . ARG A 1 74 ? 6.335 -2.187 7.610 1.00 88.12 74 ARG A O 1
ATOM 562 N N . VAL A 1 75 ? 7.512 -3.054 5.903 1.00 91.94 75 VAL A N 1
ATOM 563 C CA . VAL A 1 75 ? 6.394 -3.722 5.237 1.00 91.94 75 VAL A CA 1
ATOM 564 C C . VAL A 1 75 ? 5.832 -4.836 6.126 1.00 91.94 75 VAL A C 1
ATOM 566 O O . VAL A 1 75 ? 4.628 -4.889 6.357 1.00 91.94 75 VAL A O 1
ATOM 569 N N . ASP A 1 76 ? 6.691 -5.661 6.719 1.00 92.94 76 ASP A N 1
ATOM 570 C CA . ASP A 1 76 ? 6.326 -6.766 7.608 1.00 92.94 76 ASP A CA 1
ATOM 571 C C . ASP A 1 76 ? 5.542 -6.288 8.827 1.00 92.94 76 ASP A C 1
ATOM 573 O O . ASP A 1 76 ? 4.573 -6.936 9.227 1.00 92.94 76 ASP A O 1
ATOM 577 N N . ALA A 1 77 ? 5.923 -5.144 9.401 1.00 94.19 77 ALA A N 1
ATOM 578 C CA . ALA A 1 77 ? 5.203 -4.555 10.523 1.00 94.19 77 ALA A CA 1
ATOM 579 C C . ALA A 1 77 ? 3.750 -4.219 10.150 1.00 94.19 77 ALA A C 1
ATOM 581 O O . ALA A 1 77 ? 2.826 -4.575 10.889 1.00 94.19 77 ALA A O 1
ATOM 582 N N . VAL A 1 78 ? 3.540 -3.595 8.986 1.00 95.81 78 VAL A N 1
ATOM 583 C CA . VAL A 1 78 ? 2.203 -3.236 8.493 1.00 95.81 78 VAL A CA 1
ATOM 584 C C . VAL A 1 78 ? 1.398 -4.481 8.133 1.00 95.81 78 VAL A C 1
ATOM 586 O O . VAL A 1 78 ? 0.271 -4.627 8.606 1.00 95.81 78 VAL A O 1
ATOM 589 N N . LEU A 1 79 ? 1.969 -5.414 7.365 1.00 96.19 79 LEU A N 1
ATOM 590 C CA . LEU A 1 79 ? 1.265 -6.634 6.953 1.00 96.19 79 LEU A CA 1
ATOM 591 C C . LEU A 1 79 ? 0.896 -7.512 8.152 1.00 96.19 79 LEU A C 1
ATOM 593 O O . LEU A 1 79 ? -0.200 -8.071 8.191 1.00 96.19 79 LEU A O 1
ATOM 597 N N . LYS A 1 80 ? 1.763 -7.597 9.169 1.00 96.00 80 LYS A N 1
ATOM 598 C CA . LYS A 1 80 ? 1.459 -8.301 10.420 1.00 96.00 80 LYS A CA 1
ATOM 599 C C . LYS A 1 80 ? 0.293 -7.649 11.159 1.00 96.00 80 LYS A C 1
ATOM 601 O O . LYS A 1 80 ? -0.611 -8.359 11.595 1.00 96.00 80 LYS A O 1
ATOM 606 N N . ALA A 1 81 ? 0.292 -6.323 11.293 1.00 97.19 81 ALA A N 1
ATOM 607 C CA . ALA A 1 81 ? -0.795 -5.603 11.955 1.00 97.19 81 ALA A CA 1
ATOM 608 C C . ALA A 1 81 ? -2.123 -5.738 11.187 1.00 97.19 81 ALA A C 1
ATOM 610 O O . ALA A 1 81 ? -3.166 -5.991 11.790 1.00 97.19 81 ALA A O 1
ATOM 611 N N . LEU A 1 82 ? -2.076 -5.660 9.855 1.00 97.38 82 LEU A N 1
ATOM 612 C CA . LEU A 1 82 ? -3.219 -5.878 8.971 1.00 97.38 82 LEU A CA 1
ATOM 613 C C . LEU A 1 82 ? -3.791 -7.300 9.113 1.00 97.38 82 LEU A C 1
ATOM 615 O O . LEU A 1 82 ? -4.995 -7.482 9.318 1.00 97.38 82 LEU A O 1
ATOM 619 N N . ALA A 1 83 ? -2.928 -8.318 9.099 1.00 96.19 83 ALA A N 1
ATOM 620 C CA . ALA A 1 83 ? -3.323 -9.712 9.295 1.00 96.19 83 ALA A CA 1
ATOM 621 C C . ALA A 1 83 ? -3.977 -9.957 10.667 1.00 96.19 83 ALA A C 1
ATOM 623 O O . ALA A 1 83 ? -4.831 -10.835 10.795 1.00 96.19 83 ALA A O 1
ATOM 624 N N . GLN A 1 84 ? -3.625 -9.163 11.683 1.00 96.56 84 GLN A N 1
ATOM 625 C CA . GLN A 1 84 ? -4.149 -9.256 13.050 1.00 96.56 84 GLN A CA 1
ATOM 626 C C . GLN A 1 84 ? -5.454 -8.484 13.289 1.00 96.56 84 GLN A C 1
ATOM 628 O O . GLN A 1 84 ? -6.034 -8.601 14.371 1.00 96.56 84 GLN A O 1
ATOM 633 N N . LEU A 1 85 ? -5.952 -7.727 12.304 1.00 96.94 85 LEU A N 1
ATOM 634 C CA . LEU A 1 85 ? -7.265 -7.087 12.406 1.00 96.94 85 LEU A CA 1
ATOM 635 C C . LEU A 1 85 ? -8.376 -8.117 12.689 1.00 96.94 85 LEU A C 1
ATOM 637 O O . LEU A 1 85 ? -8.239 -9.293 12.327 1.00 96.94 85 LEU A O 1
ATOM 641 N N . PRO A 1 86 ? -9.482 -7.705 13.337 1.00 96.19 86 PRO A N 1
ATOM 642 C CA . PRO A 1 86 ? -10.602 -8.597 13.619 1.00 96.19 86 PRO A CA 1
ATOM 643 C C . PRO A 1 86 ? -11.252 -9.115 12.326 1.00 96.19 86 PRO A C 1
ATOM 645 O O . PRO A 1 86 ? -10.915 -8.689 11.225 1.00 96.19 86 PRO A O 1
ATOM 648 N N . SER A 1 87 ? -12.205 -10.036 12.472 1.00 94.56 87 SER A N 1
ATOM 649 C CA . SER A 1 87 ? -13.002 -10.537 11.346 1.00 94.56 87 SER A CA 1
ATOM 650 C C . SER A 1 87 ? -13.699 -9.406 10.577 1.00 94.56 87 SER A C 1
ATOM 652 O O . SER A 1 87 ? -14.205 -8.452 11.181 1.00 94.56 87 SER A O 1
ATOM 654 N N . THR A 1 88 ? -13.764 -9.566 9.258 1.00 94.19 88 THR A N 1
ATOM 655 C CA . THR A 1 88 ? -14.429 -8.682 8.292 1.00 94.19 88 THR A CA 1
ATOM 656 C C . THR A 1 88 ? -15.959 -8.780 8.371 1.00 94.19 88 THR A C 1
ATOM 658 O O . THR A 1 88 ? -16.661 -7.872 7.941 1.00 94.19 88 THR A O 1
ATOM 661 N N . SER A 1 89 ? -16.507 -9.770 9.093 1.00 94.75 89 SER A N 1
ATOM 662 C CA . SER A 1 89 ? -17.957 -9.904 9.331 1.00 94.75 89 SER A CA 1
ATOM 663 C C . SER A 1 89 ? -18.588 -8.797 10.190 1.00 94.75 89 SER A C 1
ATOM 665 O O . SER A 1 89 ? -19.810 -8.734 10.319 1.00 94.75 89 SER A O 1
ATOM 667 N N . GLN A 1 90 ? -17.782 -7.922 10.804 1.00 93.12 90 GLN A N 1
ATOM 668 C CA . GLN A 1 90 ? -18.249 -6.760 11.569 1.00 93.12 90 GLN A CA 1
ATOM 669 C C . GLN A 1 90 ? -17.576 -5.472 11.064 1.00 93.12 90 GLN A C 1
ATOM 671 O O . GLN A 1 90 ? -16.654 -4.976 11.726 1.00 93.12 90 GLN A O 1
ATOM 676 N N . PRO A 1 91 ? -18.051 -4.878 9.950 1.00 94.50 91 PRO A N 1
ATOM 677 C CA . PRO A 1 91 ? -17.364 -3.778 9.267 1.00 94.50 91 PRO A CA 1
ATOM 678 C C . PRO A 1 91 ? -17.029 -2.583 10.166 1.00 94.50 91 PRO A C 1
ATOM 680 O O . PRO A 1 91 ? -15.894 -2.113 10.207 1.00 94.50 91 PRO A O 1
ATOM 683 N N . SER A 1 92 ? -17.970 -2.130 11.000 1.00 94.38 92 SER A N 1
ATOM 684 C CA . SER A 1 92 ? -17.725 -0.990 11.896 1.00 94.38 92 SER A CA 1
ATOM 685 C C . SER A 1 92 ? -16.682 -1.289 12.978 1.00 94.38 92 SER A C 1
ATOM 687 O O . SER A 1 92 ? -15.897 -0.417 13.354 1.00 94.38 92 SER A O 1
ATOM 689 N N . LYS A 1 93 ? -16.660 -2.522 13.506 1.00 96.44 93 LYS A N 1
ATOM 690 C CA . LYS A 1 93 ? -15.645 -2.945 14.483 1.00 96.44 93 LYS A CA 1
ATOM 691 C C . LYS A 1 93 ? -14.285 -3.054 13.803 1.00 96.44 93 LYS A C 1
ATOM 693 O O . LYS A 1 93 ? -13.301 -2.596 14.376 1.00 96.44 93 LYS A O 1
ATOM 698 N N . PHE A 1 94 ? -14.262 -3.613 12.599 1.00 97.69 94 PHE A N 1
ATOM 699 C CA . PHE A 1 94 ? -13.078 -3.742 11.770 1.00 97.69 94 PHE A CA 1
ATOM 700 C C . PHE A 1 94 ? -12.412 -2.389 11.520 1.00 97.69 94 PHE A C 1
ATOM 702 O O . PHE A 1 94 ? -11.276 -2.189 11.944 1.00 97.69 94 PHE A O 1
ATOM 709 N N . VAL A 1 95 ? -13.143 -1.427 10.949 1.00 96.44 95 VAL A N 1
ATOM 710 C CA . VAL A 1 95 ? -12.608 -0.095 10.618 1.00 96.44 95 VAL A CA 1
ATOM 711 C C . VAL A 1 95 ? -12.134 0.645 11.865 1.00 96.44 95 VAL A C 1
ATOM 713 O O . VAL A 1 95 ? -11.058 1.243 11.868 1.00 96.44 95 VAL A O 1
ATOM 716 N N . ARG A 1 96 ? -12.894 0.581 12.964 1.00 96.56 96 ARG A N 1
ATOM 717 C CA . ARG A 1 96 ? -12.496 1.221 14.225 1.00 96.56 96 ARG A CA 1
ATOM 718 C C . ARG A 1 96 ? -11.210 0.623 14.794 1.00 96.56 96 ARG A C 1
ATOM 720 O O . ARG A 1 96 ? -10.374 1.369 15.295 1.00 96.56 96 ARG A O 1
ATOM 727 N N . THR A 1 97 ? -11.045 -0.698 14.733 1.00 97.31 97 THR A N 1
ATOM 728 C CA . THR A 1 97 ? -9.796 -1.343 15.156 1.00 97.31 97 THR A CA 1
ATOM 729 C C . THR A 1 97 ? -8.653 -0.998 14.205 1.00 97.31 97 THR A C 1
ATOM 731 O O . THR A 1 97 ? -7.574 -0.658 14.678 1.00 97.31 97 THR A O 1
ATOM 734 N N . ALA A 1 98 ? -8.893 -0.981 12.894 1.00 97.25 98 ALA A N 1
ATOM 735 C CA . ALA A 1 98 ? -7.905 -0.596 11.891 1.00 97.25 98 ALA A CA 1
ATOM 736 C C . ALA A 1 98 ? -7.345 0.811 12.148 1.00 97.25 98 ALA A C 1
ATOM 738 O O . ALA A 1 98 ? -6.138 0.973 12.311 1.00 97.25 98 ALA A O 1
ATOM 739 N N . LYS A 1 99 ? -8.222 1.810 12.308 1.00 95.12 99 LYS A N 1
ATOM 740 C CA . LYS A 1 99 ? -7.841 3.199 12.625 1.00 95.12 99 LYS A CA 1
ATOM 741 C C . LYS A 1 99 ? -7.094 3.352 13.950 1.00 95.12 99 LYS A C 1
ATOM 743 O O . LYS A 1 99 ? -6.387 4.335 14.135 1.00 95.12 99 LYS A O 1
ATOM 748 N N . LYS A 1 100 ? -7.275 2.418 14.885 1.00 95.19 100 LYS A N 1
ATOM 749 C CA . LYS A 1 100 ? -6.615 2.448 16.192 1.00 95.19 100 LYS A CA 1
ATOM 750 C C . LYS A 1 100 ? -5.237 1.787 16.160 1.00 95.19 100 LYS A C 1
ATOM 752 O O . LYS A 1 100 ? -4.296 2.334 16.720 1.00 95.19 100 LYS A O 1
ATOM 757 N N . GLU A 1 101 ? -5.130 0.609 15.554 1.00 95.44 101 GLU A N 1
ATOM 758 C CA . GLU A 1 101 ? -3.958 -0.262 15.709 1.00 95.44 101 GLU A CA 1
ATOM 759 C C . GLU A 1 101 ? -2.934 -0.083 14.572 1.00 95.44 101 GLU A C 1
ATOM 761 O O . GLU A 1 101 ? -1.727 -0.109 14.818 1.00 95.44 101 GLU A O 1
ATOM 766 N N . LEU A 1 102 ? -3.387 0.150 13.333 1.00 96.50 102 LEU A N 1
ATOM 767 C CA . LEU A 1 102 ? -2.497 0.260 12.170 1.00 96.50 102 LEU A CA 1
ATOM 768 C C . LEU A 1 102 ? -1.562 1.480 12.188 1.00 96.50 102 LEU A C 1
ATOM 770 O O . LEU A 1 102 ? -0.415 1.307 11.773 1.00 96.50 102 LEU A O 1
ATOM 774 N N . PRO A 1 103 ? -1.955 2.682 12.669 1.00 94.75 103 PRO A N 1
ATOM 775 C CA . PRO A 1 103 ? -1.055 3.836 12.656 1.00 94.75 103 PRO A CA 1
ATOM 776 C C . PRO A 1 103 ? 0.288 3.577 13.346 1.00 94.75 103 PRO A C 1
ATOM 778 O O . PRO A 1 103 ? 1.321 4.022 12.857 1.00 94.75 103 PRO A O 1
ATOM 781 N N . THR A 1 104 ? 0.307 2.802 14.434 1.00 93.50 104 THR A N 1
ATOM 782 C CA . THR A 1 104 ? 1.554 2.424 15.117 1.00 93.50 104 THR A CA 1
ATOM 783 C C . THR A 1 104 ? 2.478 1.611 14.209 1.00 93.50 104 THR A C 1
ATOM 785 O O . THR A 1 104 ? 3.680 1.863 14.170 1.00 93.50 104 THR A O 1
ATOM 788 N N . ALA A 1 105 ? 1.926 0.663 13.448 1.00 95.00 105 ALA A N 1
ATOM 789 C CA . ALA A 1 105 ? 2.693 -0.144 12.504 1.00 95.00 105 ALA A CA 1
ATOM 790 C C . ALA A 1 105 ? 3.193 0.686 11.311 1.00 95.00 105 ALA A C 1
ATOM 792 O O . ALA A 1 105 ? 4.322 0.500 10.866 1.00 95.00 105 ALA A O 1
ATOM 793 N N . CYS A 1 106 ? 2.397 1.654 10.851 1.00 93.25 106 CYS A N 1
ATOM 794 C CA . CYS A 1 106 ? 2.752 2.549 9.748 1.00 93.25 106 CYS A CA 1
ATOM 795 C C . CYS A 1 106 ? 3.960 3.448 10.031 1.00 93.25 106 CYS A C 1
ATOM 797 O O . CYS A 1 106 ? 4.595 3.973 9.115 1.00 93.25 106 CYS A O 1
ATOM 799 N N . PHE A 1 107 ? 4.287 3.639 11.306 1.00 91.25 107 PHE A N 1
ATOM 800 C CA . PHE A 1 107 ? 5.438 4.429 11.719 1.00 91.25 107 PHE A CA 1
ATOM 801 C C . PHE A 1 107 ? 6.561 3.588 12.339 1.00 91.25 107 PHE A C 1
ATOM 803 O O . PHE A 1 107 ? 7.493 4.144 12.919 1.00 91.25 107 PHE A O 1
ATOM 810 N N . PHE A 1 108 ? 6.491 2.261 12.204 1.00 89.81 108 PHE A N 1
ATOM 811 C CA . PHE A 1 108 ? 7.498 1.341 12.716 1.00 89.81 108 PHE A CA 1
ATOM 812 C C . PHE A 1 108 ? 8.787 1.355 11.876 1.00 89.81 108 PHE A C 1
ATOM 814 O O . PHE A 1 108 ? 8.763 1.575 10.664 1.00 89.81 108 PHE A O 1
ATOM 821 N N . GLY A 1 109 ? 9.911 1.054 12.533 1.00 79.81 109 GLY A N 1
ATOM 822 C CA . GLY A 1 109 ? 11.219 0.879 11.902 1.00 79.81 109 GLY A CA 1
ATOM 823 C C . GLY A 1 109 ? 11.967 2.188 11.643 1.00 79.81 109 GLY A C 1
ATOM 824 O O . GLY A 1 109 ? 11.400 3.285 11.634 1.00 79.81 109 GLY A O 1
ATOM 825 N N . ASN A 1 110 ? 13.277 2.072 11.428 1.00 70.75 110 ASN A N 1
ATOM 826 C CA . ASN A 1 110 ? 14.089 3.195 10.961 1.00 70.75 110 ASN A CA 1
ATOM 827 C C . ASN A 1 110 ? 13.832 3.457 9.456 1.00 70.75 110 ASN A C 1
ATOM 829 O O . ASN A 1 110 ? 13.139 2.691 8.786 1.00 70.75 110 ASN A O 1
ATOM 833 N N . ARG A 1 111 ? 14.324 4.588 8.935 1.00 71.31 111 ARG A N 1
ATOM 834 C CA . ARG A 1 111 ? 14.278 4.937 7.498 1.00 71.31 111 ARG A CA 1
ATOM 835 C C . ARG A 1 111 ? 15.640 4.730 6.834 1.00 71.31 111 ARG A C 1
ATOM 837 O O . ARG A 1 111 ? 16.034 5.489 5.956 1.00 71.31 111 ARG A O 1
ATOM 844 N N . THR A 1 112 ? 16.417 3.777 7.343 1.00 66.69 112 THR A N 1
ATOM 845 C CA . THR A 1 112 ? 17.649 3.387 6.668 1.00 66.69 112 THR A CA 1
ATOM 846 C C . THR A 1 112 ? 17.224 2.619 5.427 1.00 66.69 112 THR A C 1
ATOM 848 O O . THR A 1 112 ? 16.594 1.574 5.570 1.00 66.69 112 THR A O 1
ATOM 851 N N . GLU A 1 113 ? 17.518 3.139 4.235 1.00 62.25 113 GLU A N 1
ATOM 852 C CA . GLU A 1 113 ? 17.199 2.457 2.977 1.00 62.25 113 GLU A CA 1
ATOM 853 C C . GLU A 1 113 ? 17.794 1.044 3.009 1.00 62.25 113 GLU A C 1
ATOM 855 O O . GLU A 1 113 ? 19.011 0.856 3.045 1.00 62.25 113 GLU A O 1
ATOM 860 N N . THR A 1 114 ? 16.919 0.042 3.065 1.00 61.53 114 THR A N 1
ATOM 861 C CA . THR A 1 114 ? 17.294 -1.380 3.058 1.00 61.53 114 THR A CA 1
ATOM 862 C C . THR A 1 114 ? 17.064 -2.016 1.694 1.00 61.53 114 THR A C 1
ATOM 864 O O . THR A 1 114 ? 17.457 -3.162 1.482 1.00 61.53 114 THR A O 1
ATOM 867 N N . ASN A 1 115 ? 16.440 -1.284 0.769 1.00 60.94 115 ASN A N 1
ATOM 868 C CA . ASN A 1 115 ? 16.010 -1.789 -0.520 1.00 60.94 115 ASN A CA 1
ATOM 869 C C . ASN A 1 115 ? 16.294 -0.739 -1.611 1.00 60.94 115 ASN A C 1
ATOM 871 O O . ASN A 1 115 ? 15.824 0.394 -1.525 1.00 60.94 115 ASN A O 1
ATOM 875 N N . SER A 1 116 ? 17.072 -1.104 -2.633 1.00 58.84 116 SER A N 1
ATOM 876 C CA . SER A 1 116 ? 17.219 -0.309 -3.857 1.00 58.84 116 SER A CA 1
ATOM 877 C C . SER A 1 116 ? 16.365 -0.918 -4.970 1.00 58.84 116 SER A C 1
ATOM 879 O O . SER A 1 116 ? 16.081 -2.115 -4.967 1.00 58.84 116 SER A O 1
ATOM 881 N N . LEU A 1 117 ? 15.993 -0.099 -5.960 1.00 56.72 117 LEU A N 1
ATOM 882 C CA . LEU A 1 117 ? 15.334 -0.511 -7.214 1.00 56.72 117 LEU A CA 1
ATOM 883 C C . LEU A 1 117 ? 15.916 -1.777 -7.858 1.00 56.72 117 LEU A C 1
ATOM 885 O O . LEU A 1 117 ? 15.199 -2.483 -8.564 1.00 56.72 117 LEU A O 1
ATOM 889 N N . ASP A 1 118 ? 17.194 -2.069 -7.608 1.00 60.09 118 ASP A N 1
ATOM 890 C CA . ASP A 1 118 ? 17.908 -3.234 -8.134 1.00 60.09 118 ASP A CA 1
ATOM 891 C C . ASP A 1 118 ? 17.315 -4.577 -7.660 1.00 60.09 118 ASP A C 1
ATOM 893 O O . ASP A 1 118 ? 17.652 -5.628 -8.207 1.00 60.09 118 ASP A O 1
ATOM 897 N N . LEU A 1 119 ? 16.421 -4.565 -6.663 1.00 59.81 119 LEU A N 1
ATOM 898 C CA . LEU A 1 119 ? 15.745 -5.756 -6.144 1.00 59.81 119 LEU A CA 1
ATOM 899 C C . LEU A 1 119 ? 14.432 -6.094 -6.864 1.00 59.81 119 LEU A C 1
ATOM 901 O O . LEU A 1 119 ? 14.005 -7.253 -6.827 1.00 59.81 119 LEU A O 1
ATOM 905 N N . TYR A 1 120 ? 13.799 -5.141 -7.557 1.00 80.62 120 TYR A N 1
ATOM 906 C CA . TYR A 1 120 ? 12.608 -5.441 -8.349 1.00 80.62 120 TYR A CA 1
ATOM 907 C C . TYR A 1 120 ? 13.009 -5.900 -9.745 1.00 80.62 120 TYR A C 1
ATOM 909 O O . TYR A 1 120 ? 13.535 -5.138 -10.556 1.00 80.62 120 TYR A O 1
ATOM 917 N N . LYS A 1 121 ? 12.730 -7.169 -10.056 1.00 85.00 121 LYS A N 1
ATOM 918 C CA . LYS A 1 121 ? 12.985 -7.686 -11.399 1.00 85.00 121 LYS A CA 1
ATOM 919 C C . LYS A 1 121 ? 12.116 -6.929 -12.420 1.00 85.00 121 LYS A C 1
ATOM 921 O O . LYS A 1 121 ? 10.918 -6.760 -12.168 1.00 85.00 121 LYS A O 1
ATOM 926 N N . PRO A 1 122 ? 12.663 -6.500 -13.573 1.00 87.38 122 PRO A N 1
ATOM 927 C CA . PRO A 1 122 ? 11.904 -5.730 -14.560 1.00 87.38 122 PRO A CA 1
ATOM 928 C C . PRO A 1 122 ? 10.604 -6.402 -15.027 1.00 87.38 122 PRO A C 1
ATOM 930 O O . PRO A 1 122 ? 9.603 -5.723 -15.238 1.00 87.38 122 PRO A O 1
ATOM 933 N N . ASP A 1 123 ? 10.592 -7.731 -15.149 1.00 89.69 123 ASP A N 1
ATOM 934 C CA . ASP A 1 123 ? 9.406 -8.517 -15.501 1.00 89.69 123 ASP A CA 1
ATOM 935 C C . ASP A 1 123 ? 8.323 -8.465 -14.414 1.00 89.69 123 ASP A C 1
ATOM 937 O O . ASP A 1 123 ? 7.138 -8.344 -14.730 1.00 89.69 123 ASP A O 1
ATOM 941 N N . ALA A 1 124 ? 8.715 -8.485 -13.138 1.00 89.31 124 ALA A N 1
ATOM 942 C CA . ALA A 1 124 ? 7.790 -8.326 -12.020 1.00 89.31 124 ALA A CA 1
ATOM 943 C C . ALA A 1 124 ? 7.167 -6.920 -12.003 1.00 89.31 124 ALA A C 1
ATOM 945 O O . ALA A 1 124 ? 5.953 -6.794 -11.843 1.00 89.31 124 ALA A O 1
ATOM 946 N N . VAL A 1 125 ? 7.969 -5.875 -12.243 1.00 89.62 125 VAL A N 1
ATOM 947 C CA . VAL A 1 125 ? 7.474 -4.489 -12.341 1.00 89.62 125 VAL A CA 1
ATOM 948 C C . VAL A 1 125 ? 6.519 -4.333 -13.521 1.00 89.62 125 VAL A C 1
ATOM 950 O O . VAL A 1 125 ? 5.425 -3.799 -13.355 1.00 89.62 125 VAL A O 1
ATOM 953 N N . ALA A 1 126 ? 6.883 -4.845 -14.699 1.00 90.75 126 ALA A N 1
ATOM 954 C CA . ALA A 1 126 ? 6.030 -4.787 -15.884 1.00 90.75 126 ALA A CA 1
ATOM 955 C C . ALA A 1 126 ? 4.689 -5.505 -15.661 1.00 90.75 126 ALA A C 1
ATOM 957 O O . ALA A 1 126 ? 3.635 -4.973 -16.014 1.00 90.75 126 ALA A O 1
ATOM 958 N N . LYS A 1 127 ? 4.711 -6.684 -15.026 1.00 91.75 127 LYS A N 1
ATOM 959 C CA . LYS A 1 127 ? 3.497 -7.428 -14.670 1.00 91.75 127 LYS A CA 1
ATOM 960 C C . LYS A 1 127 ? 2.621 -6.655 -13.681 1.00 91.75 127 LYS A C 1
ATOM 962 O O . LYS A 1 127 ? 1.408 -6.604 -13.868 1.00 91.75 127 LYS A O 1
ATOM 967 N N . ALA A 1 128 ? 3.215 -6.044 -12.656 1.00 91.44 128 ALA A N 1
ATOM 968 C CA . ALA A 1 128 ? 2.479 -5.238 -11.685 1.00 91.44 128 ALA A CA 1
ATOM 969 C C . ALA A 1 128 ? 1.814 -4.022 -12.349 1.00 91.44 128 ALA A C 1
ATOM 971 O O . ALA A 1 128 ? 0.614 -3.821 -12.186 1.00 91.44 128 ALA A O 1
ATOM 972 N N . LEU A 1 129 ? 2.558 -3.278 -13.176 1.00 91.44 129 LEU A N 1
ATOM 973 C CA . LEU A 1 129 ? 2.034 -2.142 -13.941 1.00 91.44 129 LEU A CA 1
ATOM 974 C C . LEU A 1 129 ? 0.872 -2.550 -14.853 1.00 91.44 129 LEU A C 1
ATOM 976 O O . LEU A 1 129 ? -0.142 -1.856 -14.897 1.00 91.44 129 LEU A O 1
ATOM 980 N N . PHE A 1 130 ? 0.995 -3.684 -15.548 1.00 91.44 130 PHE A N 1
ATOM 981 C CA . PHE A 1 130 ? -0.074 -4.216 -16.391 1.00 91.44 130 PHE A CA 1
ATOM 982 C C . PHE A 1 130 ? -1.339 -4.531 -15.580 1.00 91.44 130 PHE A C 1
ATOM 984 O O . PHE A 1 130 ? -2.432 -4.113 -15.959 1.00 91.44 130 PHE A O 1
ATOM 991 N N . ASN A 1 131 ? -1.195 -5.212 -14.441 1.00 91.12 131 ASN A N 1
ATOM 992 C CA . ASN A 1 131 ? -2.324 -5.557 -13.578 1.00 91.12 131 ASN A CA 1
ATOM 993 C C . ASN A 1 131 ? -2.994 -4.314 -12.977 1.00 91.12 131 ASN A C 1
ATOM 995 O O . ASN A 1 131 ? -4.216 -4.220 -12.982 1.00 91.12 131 ASN A O 1
ATOM 999 N N . TRP A 1 132 ? -2.217 -3.337 -12.504 1.00 91.50 132 TRP A N 1
ATOM 1000 C CA . TRP A 1 132 ? -2.756 -2.081 -11.975 1.00 91.50 132 TRP A CA 1
ATOM 1001 C C . TRP A 1 132 ? -3.462 -1.252 -13.042 1.00 91.50 132 TRP A C 1
ATOM 1003 O O . TRP A 1 132 ? -4.500 -0.657 -12.766 1.00 91.50 132 TRP A O 1
ATOM 1013 N N . HIS A 1 133 ? -2.935 -1.237 -14.268 1.00 90.38 133 HIS A N 1
ATOM 1014 C CA . HIS A 1 133 ? -3.613 -0.600 -15.389 1.00 90.38 133 HIS A CA 1
ATOM 1015 C C . HIS A 1 133 ? -4.959 -1.274 -15.678 1.00 90.38 133 HIS A C 1
ATOM 1017 O O . HIS A 1 133 ? -5.956 -0.579 -15.856 1.00 90.38 133 HIS A O 1
ATOM 1023 N N . ARG A 1 134 ? -5.020 -2.614 -15.688 1.00 91.56 134 ARG A N 1
ATOM 1024 C CA . ARG A 1 134 ? -6.294 -3.336 -15.842 1.00 91.56 134 ARG A CA 1
ATOM 1025 C C . ARG A 1 134 ? -7.265 -3.029 -14.710 1.00 91.56 134 ARG A C 1
ATOM 1027 O O . ARG A 1 134 ? -8.401 -2.691 -14.999 1.00 91.56 134 ARG A O 1
ATOM 1034 N N . ALA A 1 135 ? -6.805 -3.028 -13.461 1.00 89.00 135 ALA A N 1
ATOM 1035 C CA . ALA A 1 135 ? -7.652 -2.686 -12.322 1.00 89.00 135 ALA A CA 1
ATOM 1036 C C . ALA A 1 135 ? -8.305 -1.298 -12.452 1.00 89.00 135 ALA A C 1
ATOM 1038 O O . ALA A 1 135 ? -9.396 -1.092 -11.939 1.00 89.00 135 ALA A O 1
ATOM 1039 N N . ILE A 1 136 ? -7.670 -0.342 -13.137 1.00 87.88 136 ILE A N 1
ATOM 1040 C CA . ILE A 1 136 ? -8.252 0.989 -13.363 1.00 87.88 136 ILE A CA 1
ATOM 1041 C C . ILE A 1 136 ? -9.142 1.027 -14.615 1.00 87.88 136 ILE A C 1
ATOM 1043 O O . ILE A 1 136 ? -10.194 1.659 -14.597 1.00 87.88 136 ILE A O 1
ATOM 1047 N N . CYS A 1 137 ? -8.698 0.419 -15.716 1.00 86.12 137 CYS A N 1
ATOM 1048 C CA . CYS A 1 137 ? -9.251 0.682 -17.049 1.00 86.12 137 CYS A CA 1
ATOM 1049 C C . CYS A 1 137 ? -10.168 -0.425 -17.588 1.00 86.12 137 CYS A C 1
ATOM 1051 O O . CYS A 1 137 ? -10.857 -0.204 -18.582 1.00 86.12 137 CYS A O 1
ATOM 1053 N N . ASP A 1 138 ? -10.143 -1.615 -16.997 1.00 86.50 138 ASP A N 1
ATOM 1054 C CA . ASP A 1 138 ? -10.874 -2.783 -17.474 1.00 86.50 138 ASP A CA 1
ATOM 1055 C C . ASP A 1 138 ? -12.027 -3.110 -16.521 1.00 86.50 138 ASP A C 1
ATOM 1057 O O . ASP A 1 138 ? -11.827 -3.656 -15.438 1.00 86.50 138 ASP A O 1
ATOM 1061 N N . LEU A 1 139 ? -13.243 -2.753 -16.941 1.00 77.31 139 LEU A N 1
ATOM 1062 C CA . LEU A 1 139 ? -14.468 -2.953 -16.160 1.00 77.31 139 LEU A CA 1
ATOM 1063 C C . LEU A 1 139 ? -14.841 -4.433 -15.992 1.00 77.31 139 LEU A C 1
ATOM 1065 O O . LEU A 1 139 ? -15.656 -4.749 -15.131 1.00 77.31 139 LEU A O 1
ATOM 1069 N N . GLU A 1 140 ? -14.280 -5.322 -16.817 1.00 86.00 140 GLU A N 1
ATOM 1070 C CA . GLU A 1 140 ? -14.491 -6.772 -16.735 1.00 86.00 140 GLU A CA 1
ATOM 1071 C C . GLU A 1 140 ? -13.327 -7.483 -16.032 1.00 86.00 140 GLU A C 1
ATOM 1073 O O . GLU A 1 140 ? -13.256 -8.713 -16.025 1.00 86.00 140 GLU A O 1
ATOM 1078 N N . TRP A 1 141 ? -12.384 -6.729 -15.461 1.00 86.38 141 TRP A N 1
ATOM 1079 C CA . TRP A 1 141 ? -11.305 -7.317 -14.686 1.00 86.38 141 TRP A CA 1
ATOM 1080 C C . TRP A 1 141 ? -11.838 -7.956 -13.403 1.00 86.38 141 TRP A C 1
ATOM 1082 O O . TRP A 1 141 ? -12.760 -7.438 -12.786 1.00 86.38 141 TRP A O 1
ATOM 1092 N N . ASP A 1 142 ? -11.223 -9.065 -12.984 1.00 82.06 142 ASP A N 1
ATOM 1093 C CA . ASP A 1 142 ? -11.664 -9.832 -11.810 1.00 82.06 142 ASP A CA 1
ATOM 1094 C C . ASP A 1 142 ? -11.524 -9.051 -10.487 1.00 82.06 142 ASP A C 1
ATOM 1096 O O . ASP A 1 142 ? -12.140 -9.414 -9.488 1.00 82.06 142 ASP A O 1
ATOM 1100 N N . ASP A 1 143 ? -10.693 -8.003 -10.473 1.00 80.00 143 ASP A N 1
ATOM 1101 C CA . ASP A 1 143 ? -10.380 -7.191 -9.292 1.00 80.00 143 ASP A CA 1
ATOM 1102 C C . ASP A 1 143 ? -10.224 -5.698 -9.655 1.00 80.00 143 ASP A C 1
ATOM 1104 O O . ASP A 1 143 ? -9.103 -5.163 -9.696 1.00 80.00 143 ASP A O 1
ATOM 1108 N N . PRO A 1 144 ? -11.318 -5.024 -10.048 1.00 83.31 144 PRO A N 1
ATOM 1109 C CA . PRO A 1 144 ? -11.274 -3.629 -10.447 1.00 83.31 144 PRO A CA 1
ATOM 1110 C C . PRO A 1 144 ? -11.108 -2.716 -9.223 1.00 83.31 144 PRO A C 1
ATOM 1112 O O . PRO A 1 144 ? -11.608 -2.975 -8.132 1.00 83.31 144 PRO A O 1
ATOM 1115 N N . ALA A 1 145 ? -10.431 -1.587 -9.416 1.00 84.31 145 ALA A N 1
ATOM 1116 C CA . ALA A 1 145 ? -10.423 -0.489 -8.463 1.00 84.31 145 ALA A CA 1
ATOM 1117 C C . ALA A 1 145 ? -11.752 0.274 -8.592 1.00 84.31 145 ALA A C 1
ATOM 1119 O O . ALA A 1 145 ? -11.859 1.223 -9.371 1.00 84.31 145 ALA A O 1
ATOM 1120 N N . GLU A 1 146 ? -12.774 -0.163 -7.861 1.00 80.75 146 GLU A N 1
ATOM 1121 C CA . GLU A 1 146 ? -14.134 0.377 -7.968 1.00 80.75 146 GLU A CA 1
ATOM 1122 C C . GLU A 1 146 ? -14.253 1.794 -7.399 1.00 80.75 146 GLU A C 1
ATOM 1124 O O . GLU A 1 146 ? -14.892 2.665 -7.993 1.00 80.75 146 GLU A O 1
ATOM 1129 N N . GLU A 1 147 ? -13.601 2.057 -6.266 1.00 80.25 147 GLU A N 1
ATOM 1130 C CA . GLU A 1 147 ? -13.739 3.337 -5.575 1.00 80.25 147 GLU A CA 1
ATOM 1131 C C . GLU A 1 147 ? -12.731 4.380 -6.098 1.00 80.25 147 GLU A C 1
ATOM 1133 O O . GLU A 1 147 ? -11.552 4.064 -6.308 1.00 80.25 147 GLU A O 1
ATOM 1138 N N . PRO A 1 148 ? -13.114 5.667 -6.231 1.00 78.12 148 PRO A N 1
ATOM 1139 C CA . PRO A 1 148 ? -12.222 6.713 -6.739 1.00 78.12 148 PRO A CA 1
ATOM 1140 C C . PRO A 1 148 ? -10.881 6.799 -6.001 1.00 78.12 148 PRO A C 1
ATOM 1142 O O . PRO A 1 148 ? -9.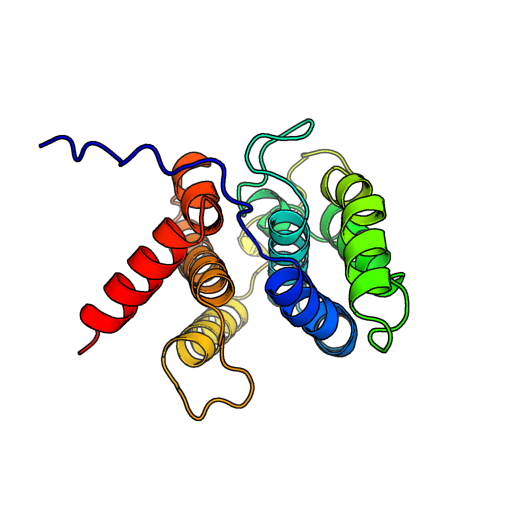840 7.061 -6.603 1.00 78.12 148 PRO A O 1
ATOM 1145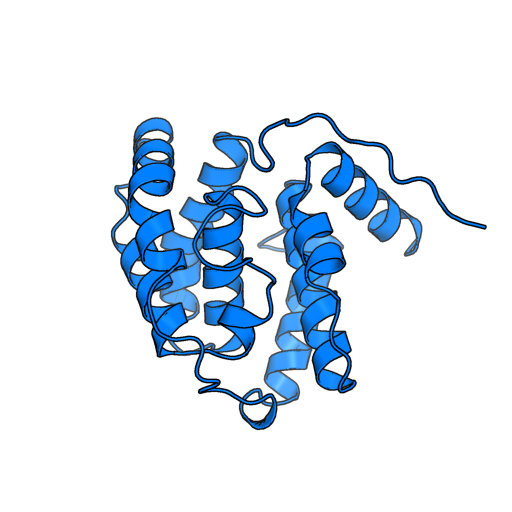 N N . GLN A 1 149 ? -10.874 6.568 -4.688 1.00 76.81 149 GLN A N 1
ATOM 1146 C CA . GLN A 1 149 ? -9.653 6.592 -3.888 1.00 76.81 149 GLN A CA 1
ATOM 1147 C C . GLN A 1 149 ? -8.763 5.373 -4.136 1.00 76.81 149 GLN A C 1
ATOM 1149 O O . GLN A 1 149 ? -7.541 5.493 -4.050 1.00 76.81 149 GLN A O 1
ATOM 1154 N N . GLN A 1 150 ? -9.341 4.216 -4.470 1.00 81.19 150 GLN A N 1
ATOM 1155 C CA . GLN A 1 150 ? -8.558 3.064 -4.907 1.00 81.19 150 GLN A CA 1
ATOM 1156 C C . GLN A 1 150 ? -7.903 3.354 -6.252 1.00 81.19 150 GLN A C 1
ATOM 1158 O O . GLN A 1 150 ? -6.703 3.142 -6.391 1.00 81.19 150 GLN A O 1
ATOM 1163 N N . GLN A 1 151 ? -8.652 3.908 -7.208 1.00 84.06 151 GLN A N 1
ATOM 1164 C CA . GLN A 1 151 ? -8.113 4.305 -8.512 1.00 84.06 151 GLN A CA 1
ATOM 1165 C C . GLN A 1 151 ? -6.986 5.331 -8.359 1.00 84.06 151 GLN A C 1
ATOM 1167 O O . GLN A 1 151 ? -5.930 5.192 -8.978 1.00 84.06 151 GLN A O 1
ATOM 1172 N N . ALA A 1 152 ? -7.164 6.328 -7.486 1.00 81.44 152 ALA A N 1
ATOM 1173 C CA . ALA A 1 152 ? -6.147 7.338 -7.210 1.00 81.44 152 ALA A CA 1
ATOM 1174 C C . ALA A 1 152 ? -4.878 6.736 -6.580 1.00 81.44 152 ALA A C 1
ATOM 1176 O O . ALA A 1 152 ? -3.776 7.042 -7.038 1.00 81.44 152 ALA A O 1
ATOM 1177 N N . LEU A 1 153 ? -5.007 5.845 -5.588 1.00 82.94 153 LEU A N 1
ATOM 1178 C CA . LEU A 1 153 ? -3.861 5.135 -5.005 1.00 82.94 153 LEU A CA 1
ATOM 1179 C C . LEU A 1 153 ? -3.151 4.247 -6.034 1.00 82.94 153 LEU A C 1
ATOM 1181 O O . LEU A 1 153 ? -1.930 4.318 -6.160 1.00 82.94 153 LEU A O 1
ATOM 1185 N N . THR A 1 154 ? -3.904 3.451 -6.796 1.00 87.38 154 THR A N 1
ATOM 1186 C CA . THR A 1 154 ? -3.364 2.563 -7.835 1.00 87.38 154 THR A CA 1
ATOM 1187 C C . THR A 1 154 ? -2.633 3.363 -8.915 1.00 87.38 154 THR A C 1
ATOM 1189 O O . THR A 1 154 ? -1.535 2.994 -9.328 1.00 87.38 154 THR A O 1
ATOM 1192 N N . THR A 1 155 ? -3.167 4.522 -9.303 1.00 86.12 155 THR A N 1
ATOM 1193 C CA . THR A 1 155 ? -2.480 5.454 -10.210 1.00 86.12 155 THR A CA 1
ATOM 1194 C C . THR A 1 155 ? -1.198 5.992 -9.592 1.00 86.12 155 THR A C 1
ATOM 1196 O O . THR A 1 155 ? -0.165 6.031 -10.256 1.00 86.12 155 THR A O 1
ATOM 1199 N N . GLY A 1 156 ? -1.239 6.369 -8.312 1.00 85.31 156 GLY A N 1
ATOM 1200 C CA . GLY A 1 156 ? -0.056 6.781 -7.567 1.00 85.31 156 GLY A CA 1
ATOM 1201 C C . GLY A 1 156 ? 1.050 5.725 -7.612 1.00 85.31 156 GLY A C 1
ATOM 1202 O O . GLY A 1 156 ? 2.203 6.078 -7.851 1.00 85.31 156 GLY A O 1
ATOM 1203 N N . PHE A 1 157 ? 0.709 4.437 -7.486 1.00 88.19 157 PHE A N 1
ATOM 1204 C CA . PHE A 1 157 ? 1.668 3.334 -7.621 1.00 88.19 157 PHE A CA 1
ATOM 1205 C C . PHE A 1 157 ? 2.239 3.205 -9.030 1.00 88.19 157 PHE A C 1
ATOM 1207 O O . PHE A 1 157 ? 3.454 3.061 -9.173 1.00 88.19 157 PHE A O 1
ATOM 1214 N N . ILE A 1 158 ? 1.405 3.323 -10.068 1.00 89.12 158 ILE A N 1
ATOM 1215 C CA . ILE A 1 158 ? 1.864 3.334 -11.464 1.00 89.12 158 ILE A CA 1
ATOM 1216 C C . ILE A 1 158 ? 2.861 4.477 -11.688 1.00 89.12 158 ILE A C 1
ATOM 1218 O O . ILE A 1 158 ? 3.949 4.255 -12.227 1.00 89.12 158 ILE A O 1
ATOM 1222 N N . CYS A 1 159 ? 2.523 5.694 -11.249 1.00 87.31 159 CYS A N 1
ATOM 1223 C CA . CYS A 1 159 ? 3.384 6.865 -11.393 1.00 87.31 159 CYS A CA 1
ATOM 1224 C C . CYS A 1 159 ? 4.687 6.708 -10.605 1.00 87.31 159 CYS A C 1
ATOM 1226 O O . CYS A 1 159 ? 5.758 6.967 -11.148 1.00 87.31 159 CYS A O 1
ATOM 1228 N N . MET A 1 160 ? 4.606 6.255 -9.354 1.00 87.31 160 MET A N 1
ATOM 1229 C CA . MET A 1 160 ? 5.763 6.018 -8.497 1.00 87.31 160 MET A CA 1
ATOM 1230 C C . MET A 1 160 ? 6.719 5.011 -9.132 1.00 87.31 160 MET A C 1
ATOM 1232 O O . MET A 1 160 ? 7.874 5.358 -9.356 1.00 87.31 160 MET A O 1
ATOM 1236 N N . ALA A 1 161 ? 6.236 3.812 -9.477 1.00 87.88 161 ALA A N 1
ATOM 1237 C CA . ALA A 1 161 ? 7.054 2.759 -10.071 1.00 87.88 161 ALA A CA 1
ATOM 1238 C C . ALA A 1 161 ? 7.680 3.218 -11.397 1.00 87.88 161 ALA A C 1
ATOM 1240 O O . ALA A 1 161 ? 8.878 3.046 -11.610 1.00 87.88 161 ALA A O 1
ATOM 1241 N N . THR A 1 162 ? 6.907 3.882 -12.262 1.00 87.31 162 THR A N 1
ATOM 1242 C CA . THR A 1 162 ? 7.415 4.395 -13.545 1.00 87.31 162 THR A CA 1
ATOM 1243 C C . THR A 1 162 ? 8.490 5.465 -13.341 1.00 87.31 162 THR A C 1
ATOM 1245 O O . THR A 1 162 ? 9.565 5.379 -13.933 1.00 87.31 162 THR A O 1
ATOM 1248 N N . CYS A 1 163 ? 8.247 6.459 -12.481 1.00 87.00 163 CYS A N 1
ATOM 1249 C CA . CYS A 1 163 ? 9.234 7.498 -12.190 1.00 87.00 163 CYS A CA 1
ATOM 1250 C C . CYS A 1 163 ? 10.508 6.905 -11.588 1.00 87.00 163 CYS A C 1
ATOM 1252 O O . CYS A 1 163 ? 11.602 7.257 -12.024 1.00 87.00 163 CYS A O 1
ATOM 1254 N N . ASP A 1 164 ? 10.369 5.970 -10.652 1.00 85.25 164 ASP A N 1
ATOM 1255 C CA . ASP A 1 164 ? 11.505 5.348 -9.984 1.00 85.25 164 ASP A CA 1
ATOM 1256 C C . ASP A 1 164 ? 12.366 4.557 -10.989 1.00 85.25 164 ASP A C 1
ATOM 1258 O O . ASP A 1 164 ? 13.581 4.746 -11.038 1.00 85.25 164 ASP A O 1
ATOM 1262 N N . THR A 1 165 ? 11.753 3.803 -11.918 1.00 83.88 165 THR A N 1
ATOM 1263 C CA . THR A 1 165 ? 12.498 3.146 -13.020 1.00 83.88 165 THR A CA 1
ATOM 1264 C C . THR A 1 165 ? 13.230 4.132 -13.938 1.00 83.88 165 THR A C 1
ATOM 1266 O O . THR A 1 165 ? 14.285 3.805 -14.483 1.00 83.88 165 THR A O 1
ATOM 1269 N N . ALA A 1 166 ? 12.723 5.360 -14.072 1.00 85.12 166 ALA A N 1
ATOM 1270 C CA . ALA A 1 166 ? 13.370 6.447 -14.805 1.00 85.12 166 ALA A CA 1
ATOM 1271 C C . ALA A 1 166 ? 14.409 7.221 -13.968 1.00 85.12 166 ALA A C 1
ATOM 1273 O O . ALA A 1 166 ? 14.939 8.231 -14.435 1.00 85.12 166 ALA A O 1
ATOM 1274 N N . LYS A 1 167 ? 14.714 6.770 -12.741 1.00 84.19 167 LYS A N 1
ATOM 1275 C CA . LYS A 1 167 ? 15.580 7.461 -11.767 1.00 84.19 167 LYS A CA 1
ATOM 1276 C C . LYS A 1 167 ? 15.062 8.855 -11.397 1.00 84.19 167 LYS A C 1
ATOM 1278 O O . LYS A 1 167 ? 15.833 9.773 -11.120 1.00 84.19 167 LYS A O 1
ATOM 1283 N N . MET A 1 168 ? 13.742 9.013 -11.411 1.00 83.81 168 MET A N 1
ATOM 1284 C CA . MET A 1 168 ? 13.024 10.217 -11.015 1.00 83.81 168 MET A CA 1
ATOM 1285 C C . MET A 1 168 ? 12.242 9.947 -9.730 1.00 83.81 168 MET A C 1
ATOM 1287 O O . MET A 1 168 ? 11.688 8.870 -9.539 1.00 83.81 168 MET A O 1
ATOM 1291 N N . LYS A 1 169 ? 12.124 10.960 -8.870 1.00 80.38 169 LYS A N 1
ATOM 1292 C CA . LYS A 1 169 ? 11.317 10.876 -7.651 1.00 80.38 169 LYS A CA 1
ATOM 1293 C C . LYS A 1 169 ? 10.204 11.914 -7.684 1.00 80.38 169 LYS A C 1
ATOM 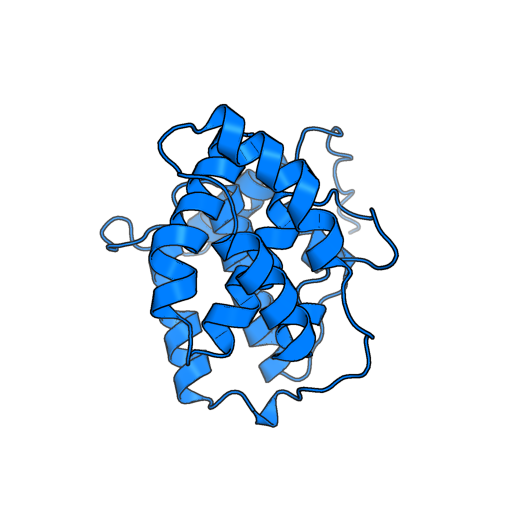1295 O O . LYS A 1 169 ? 10.468 13.108 -7.833 1.00 80.38 169 LYS A O 1
ATOM 1300 N N . LEU A 1 170 ? 8.962 11.460 -7.542 1.00 79.38 170 LEU A N 1
ATOM 1301 C CA . LEU A 1 170 ? 7.826 12.348 -7.322 1.00 79.38 170 LEU A CA 1
ATOM 1302 C C . LEU A 1 170 ? 7.968 13.009 -5.951 1.00 79.38 170 LEU A C 1
ATOM 1304 O O . LEU A 1 170 ? 8.465 12.412 -4.996 1.00 79.38 170 LEU A O 1
ATOM 1308 N N . THR A 1 171 ? 7.537 14.263 -5.839 1.00 77.62 171 THR A N 1
ATOM 1309 C CA . THR A 1 171 ? 7.587 14.960 -4.551 1.00 77.62 171 THR A CA 1
ATOM 1310 C C . THR A 1 171 ? 6.604 14.320 -3.571 1.00 77.62 171 THR A C 1
ATOM 1312 O O . THR A 1 171 ? 5.540 13.843 -3.969 1.00 77.62 171 THR A O 1
ATOM 1315 N N . ALA A 1 172 ? 6.905 14.372 -2.270 1.00 71.50 172 ALA A N 1
ATOM 1316 C CA . ALA A 1 172 ? 5.979 13.893 -1.241 1.00 71.50 172 ALA A CA 1
ATOM 1317 C C . ALA A 1 172 ? 4.598 14.572 -1.335 1.00 71.50 172 ALA A C 1
ATOM 1319 O O . ALA A 1 172 ? 3.582 13.939 -1.072 1.00 71.50 172 ALA A O 1
ATOM 1320 N N . ALA A 1 173 ? 4.557 15.836 -1.775 1.00 71.50 173 ALA A N 1
ATOM 1321 C CA . ALA A 1 173 ? 3.319 16.567 -2.038 1.00 71.50 173 ALA A CA 1
ATOM 1322 C C . ALA A 1 173 ? 2.533 16.007 -3.238 1.00 71.50 173 ALA A C 1
ATOM 1324 O O . ALA A 1 173 ? 1.313 15.890 -3.171 1.00 71.50 173 ALA A O 1
ATOM 1325 N N . ALA A 1 174 ? 3.211 15.635 -4.331 1.00 74.62 174 ALA A N 1
ATOM 1326 C CA . ALA A 1 174 ? 2.560 14.978 -5.465 1.00 74.62 174 ALA A CA 1
ATOM 1327 C C . ALA A 1 174 ? 2.017 13.601 -5.059 1.00 74.62 174 ALA A C 1
ATOM 1329 O O . ALA A 1 174 ? 0.899 13.239 -5.410 1.00 74.62 174 ALA A O 1
ATOM 1330 N N . MET A 1 175 ? 2.783 12.864 -4.255 1.00 75.94 175 MET A N 1
ATOM 1331 C CA . MET A 1 175 ? 2.381 11.549 -3.777 1.00 75.94 175 MET A CA 1
ATOM 1332 C C . MET A 1 175 ? 1.229 11.606 -2.772 1.00 75.94 175 MET A C 1
ATOM 1334 O O . MET A 1 175 ? 0.364 10.734 -2.809 1.00 75.94 175 MET A O 1
ATOM 1338 N N . SER A 1 176 ? 1.178 12.615 -1.900 1.00 71.19 176 SER A N 1
ATOM 1339 C CA . SER A 1 176 ? 0.064 12.805 -0.964 1.00 71.19 176 SER A CA 1
ATOM 1340 C C . SER A 1 176 ? -1.207 13.313 -1.647 1.00 71.19 176 SER A C 1
ATOM 1342 O O . SER A 1 176 ? -2.298 13.076 -1.134 1.00 71.19 176 SER A O 1
ATOM 1344 N N . ALA A 1 177 ? -1.100 13.950 -2.821 1.00 72.06 177 ALA A N 1
ATOM 1345 C CA . ALA A 1 177 ? -2.254 14.409 -3.595 1.00 72.06 177 ALA A CA 1
ATOM 1346 C C . ALA A 1 177 ? -3.180 13.256 -4.026 1.00 72.06 177 ALA A C 1
ATOM 1348 O O . ALA A 1 177 ? -4.401 13.420 -4.004 1.00 72.06 177 ALA A O 1
ATOM 1349 N N . PHE A 1 178 ? -2.622 12.074 -4.325 1.00 69.69 178 PHE A N 1
ATOM 1350 C CA . PHE A 1 178 ? -3.395 10.859 -4.633 1.00 69.69 178 PHE A CA 1
ATOM 1351 C C . PHE A 1 178 ? -4.259 10.371 -3.459 1.00 69.69 178 PHE A C 1
ATOM 1353 O O . PHE A 1 178 ? -5.187 9.592 -3.651 1.00 69.69 178 PHE A O 1
ATOM 1360 N N . SER A 1 179 ? -3.981 10.854 -2.249 1.00 67.88 179 SER A N 1
ATOM 1361 C CA . SER A 1 179 ? -4.715 10.555 -1.023 1.00 67.88 179 SER A CA 1
ATOM 1362 C C . SER A 1 179 ? -5.084 11.844 -0.275 1.00 67.88 179 SER A C 1
ATOM 1364 O O . SER A 1 179 ? -5.038 11.873 0.951 1.00 67.88 179 SER A O 1
ATOM 1366 N N . ALA A 1 180 ? -5.373 12.948 -0.975 1.00 64.12 180 ALA A N 1
ATOM 1367 C CA . ALA A 1 180 ? -5.636 14.236 -0.319 1.00 64.12 180 ALA A CA 1
ATOM 1368 C C . ALA A 1 180 ? -7.123 14.486 -0.029 1.00 64.12 180 ALA A C 1
ATOM 1370 O O . ALA A 1 180 ? -7.456 15.074 0.994 1.00 64.12 180 ALA A O 1
ATOM 1371 N N . SER A 1 181 ? -8.027 14.075 -0.921 1.00 64.50 181 SER A N 1
ATOM 1372 C CA . SER A 1 181 ? -9.479 14.186 -0.714 1.00 64.50 181 SER A CA 1
ATOM 1373 C C . SER A 1 181 ? -10.252 13.358 -1.741 1.00 64.50 181 SER A C 1
ATOM 1375 O O . SER A 1 181 ? -9.731 13.064 -2.817 1.00 64.50 181 SER A O 1
ATOM 1377 N N . MET A 1 182 ? -11.524 13.062 -1.454 1.00 63.25 182 MET A N 1
ATOM 1378 C CA . MET A 1 182 ? -12.438 12.448 -2.428 1.00 63.25 182 MET A CA 1
ATOM 1379 C C . MET A 1 182 ? -12.544 13.253 -3.726 1.00 63.25 182 MET A C 1
ATOM 1381 O O . MET A 1 182 ? -12.516 12.677 -4.806 1.00 63.25 182 MET A O 1
ATOM 1385 N N . ALA A 1 183 ? -12.620 14.584 -3.634 1.00 64.00 183 ALA A N 1
ATOM 1386 C CA . ALA A 1 183 ? -12.693 15.453 -4.806 1.00 64.00 183 ALA A CA 1
ATOM 1387 C C . ALA A 1 183 ? -11.414 15.365 -5.656 1.00 64.00 183 ALA A C 1
ATOM 1389 O O . ALA A 1 183 ? -11.486 15.298 -6.881 1.00 64.00 183 ALA A O 1
ATOM 1390 N N . ALA A 1 184 ? -10.240 15.313 -5.017 1.00 63.28 184 ALA A N 1
ATOM 1391 C CA . ALA A 1 184 ? -8.973 15.100 -5.715 1.00 63.28 184 ALA A CA 1
ATOM 1392 C C . ALA A 1 184 ? -8.911 13.711 -6.372 1.00 63.28 184 ALA A C 1
ATOM 1394 O O . ALA A 1 184 ? -8.492 13.606 -7.522 1.00 63.28 184 ALA A O 1
ATOM 1395 N N . ALA A 1 185 ? -9.387 12.671 -5.681 1.00 62.84 185 ALA A N 1
ATOM 1396 C CA . ALA A 1 185 ? -9.450 11.313 -6.211 1.00 62.84 185 ALA A CA 1
ATOM 1397 C C . ALA A 1 185 ? -10.395 11.205 -7.422 1.00 62.84 185 ALA A C 1
ATOM 1399 O O . ALA A 1 185 ? -10.017 10.645 -8.446 1.00 62.84 185 ALA A O 1
ATOM 1400 N N . GLN A 1 186 ? -11.579 11.823 -7.354 1.00 63.47 186 GLN A N 1
ATOM 1401 C CA . GLN A 1 186 ? -12.529 11.894 -8.469 1.00 63.47 186 GLN A CA 1
ATOM 1402 C C . GLN A 1 186 ? -11.962 12.668 -9.664 1.00 63.47 186 GLN A C 1
ATOM 1404 O O . GLN A 1 186 ? -12.097 12.222 -10.801 1.00 63.47 186 GLN A O 1
ATOM 1409 N N . MET A 1 187 ? -11.290 13.802 -9.432 1.00 64.75 187 MET A N 1
ATOM 1410 C CA . MET A 1 187 ? -10.628 14.542 -10.511 1.00 64.75 187 MET A CA 1
ATOM 1411 C C . MET A 1 187 ? -9.511 13.725 -11.163 1.00 64.75 187 MET A C 1
ATOM 1413 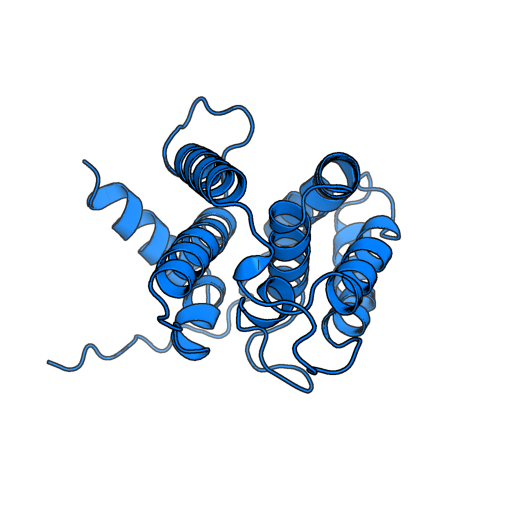O O . MET A 1 187 ? -9.404 13.730 -12.388 1.00 64.75 187 MET A O 1
ATOM 1417 N N . ALA A 1 188 ? -8.700 13.016 -10.372 1.00 60.62 188 ALA A N 1
ATOM 1418 C CA . ALA A 1 188 ? -7.665 12.134 -10.898 1.00 60.62 188 ALA A CA 1
ATOM 1419 C C . ALA A 1 188 ? -8.285 11.012 -11.747 1.00 60.62 188 ALA A C 1
ATOM 1421 O O . ALA A 1 188 ? -7.910 10.865 -12.908 1.00 60.62 188 ALA A O 1
ATOM 1422 N N . ALA A 1 189 ? -9.297 10.310 -11.226 1.00 58.94 189 ALA A N 1
ATOM 1423 C CA . ALA A 1 189 ? -10.038 9.267 -11.939 1.00 58.94 189 ALA A CA 1
ATOM 1424 C C . ALA A 1 189 ? -10.626 9.761 -13.276 1.00 58.94 189 ALA A C 1
ATOM 1426 O O . ALA A 1 189 ? -10.443 9.123 -14.315 1.00 58.94 189 ALA A O 1
ATOM 1427 N N . MET A 1 190 ? -11.259 10.941 -13.285 1.00 61.91 190 MET A N 1
ATOM 1428 C CA . MET A 1 190 ? -11.788 11.560 -14.507 1.00 61.91 190 MET A CA 1
ATOM 1429 C C . MET A 1 190 ? -10.682 11.928 -15.503 1.00 61.91 190 MET A C 1
ATOM 1431 O O . MET A 1 190 ? -10.847 11.720 -16.704 1.00 61.91 190 MET A O 1
ATOM 1435 N N . GLN A 1 191 ? -9.550 12.468 -15.046 1.00 61.78 191 GLN A N 1
ATOM 1436 C CA . GLN A 1 191 ? -8.431 12.832 -15.924 1.00 61.78 191 GLN A CA 1
ATOM 1437 C C . GLN A 1 191 ? -7.742 11.614 -16.538 1.00 61.78 191 GLN A C 1
ATOM 1439 O O . GLN A 1 191 ? -7.297 11.689 -17.681 1.00 61.78 191 GLN A O 1
ATOM 1444 N N . ILE A 1 192 ? -7.657 10.511 -15.796 1.00 57.75 192 ILE A N 1
ATOM 1445 C CA . ILE A 1 192 ? -7.121 9.248 -16.306 1.00 57.75 192 ILE A CA 1
ATOM 1446 C C . ILE A 1 192 ? -8.090 8.700 -17.351 1.00 57.75 192 ILE A C 1
ATOM 1448 O O . ILE A 1 192 ? -7.706 8.517 -18.499 1.00 57.75 192 ILE A O 1
ATOM 1452 N N . SER A 1 193 ? -9.370 8.564 -17.001 1.00 50.22 193 SER A N 1
ATOM 1453 C CA . SER A 1 193 ? -10.386 8.005 -17.901 1.00 50.22 193 SER A CA 1
ATOM 1454 C C . SER A 1 193 ? -10.581 8.831 -19.183 1.00 50.22 193 SER A C 1
ATOM 1456 O O . SER A 1 193 ? -10.809 8.268 -20.244 1.00 50.22 193 SER A O 1
ATOM 1458 N N . SER A 1 194 ? -10.456 10.163 -19.123 1.00 47.03 194 SER A N 1
ATOM 1459 C CA . SER A 1 194 ? -10.660 11.057 -20.282 1.00 47.03 194 SER A CA 1
ATOM 1460 C C . SER A 1 194 ? -9.448 11.238 -21.199 1.00 47.03 194 SER A C 1
ATOM 1462 O O . SER A 1 194 ? -9.584 11.836 -22.260 1.00 47.03 194 SER A O 1
ATOM 1464 N N . ARG A 1 195 ? -8.253 10.783 -20.805 1.00 43.47 195 ARG A N 1
ATOM 1465 C CA . ARG A 1 195 ? -7.043 10.878 -21.648 1.00 43.47 195 ARG A CA 1
ATOM 1466 C C . ARG A 1 195 ? -6.749 9.612 -22.448 1.00 43.47 195 ARG A C 1
ATOM 1468 O O . ARG A 1 195 ? -5.826 9.627 -23.259 1.00 43.47 195 ARG A O 1
ATOM 1475 N N . PHE A 1 196 ? -7.512 8.548 -22.219 1.00 39.09 196 PHE A N 1
ATOM 1476 C CA . PHE A 1 196 ? -7.359 7.257 -22.887 1.00 39.09 196 PHE A CA 1
ATOM 1477 C C . PHE A 1 196 ? -8.538 6.894 -23.814 1.00 39.09 196 PHE A C 1
ATOM 1479 O O . PHE A 1 196 ? -8.476 5.847 -24.456 1.00 39.09 196 PHE A O 1
ATOM 1486 N N . PHE A 1 197 ? -9.545 7.772 -23.946 1.00 34.25 197 PHE A N 1
ATOM 1487 C CA . PHE A 1 197 ? -10.618 7.700 -24.949 1.00 34.25 197 PHE A CA 1
ATOM 1488 C C . PHE A 1 197 ? -10.680 8.974 -25.795 1.00 34.25 197 PHE A C 1
ATOM 1490 O O . PHE A 1 197 ? -10.545 10.074 -25.212 1.00 34.25 197 PHE A O 1
#

Foldseek 3Di:
DDDPDPPDPPDQLDDLVRLLVLLLCCQVPQLVPCVPPLLSLLLSLLVLQLSQPAAPDDPDGSQSVQSVQDPDPLSVLQSVQSNPFDDSVDSVSRSVSSNVRRNVSNHDDDSPRPGAPVPQDPVSLVVLLVLLCCLLAPPPDPHHQPALLSNLSSVLSNVQSVQVVVVHHDDSVRSCLSSNHSVSSVVVSCVVNVVVD

Organism: Symbiodinium pilosum (NCBI:txid2952)

Sequence (197 aa):
MAVNAPTAPNAPVFLDSAIFERLEHFKDVGVPATLQDLIGRATIADGTCRAVVSPGSGPFGLDGYDYWHHNPERVDAVLKALAQLPSTSQPSKFVRTAKKELPTACFFGNRTETNSLDLYKPDAVAKALFNWHRAICDLEWDDPAEEPQQQALTTGFICMATCDTAKMKLTAAAMSAFSASMAAAQMAAMQISSRFF

Secondary structure (DSSP, 8-state):
------------SS-HHHHHHHHHHIIIIIHHHTTT-HHHHHHHHHHHHHHHS-TT-SSS---SHHHHHSTTHHHHHHHHHHHTSPPTTSHHHHHHHHHHHHHHHHT-S-------GGGS-HHHHHHHHHHHHHHHH-TTSSS---SHHHHHHHHHHHHHHHHHHTT----HHHHHHTTS-HHHHHHHHHHHHHH--

pLDDT: mean 80.38, std 15.8, range [32.88, 97.69]

Radius of gyration: 15.98 Å; chains: 1; bounding box: 36×44×41 Å